Protein AF-0000000068865275 (afdb_homodimer)

pLDDT: mean 91.39, std 12.94, range [39.28, 98.88]

Sequence (194 aa):
IEERCRQLTSRAPVVLFMKGSPAAPRCGFSRKICELLTEQKAPFDILADEEVRQGLKQPTYPQLYADGKLLGGLDIVRELAEEDELLDSIPAAAKAAIEERCRQLTSRAPVVLFMKGSPAAPRCGFSRKICELLTEQKAPFDILADEEVRQGLKQPTYPQLYADGKLLGGLDIVRELAEEDELLDSIPAAAKAA

Foldseek 3Di:
DVVVVVCQCVLDPHHDDACDDCVDGDDPVRVVVSVVVVCVQVDDDLVVDVVVVVVVVDPDDDWHDDPRHTPGHDVSVVVVVVVSVVVSPPPPVVVVD/DVVVVVCQCVLDPHHDDACDDCVDGDDPVRVVVSVVVVCVQVDDDLVVDVVVVVVVVDPDDDWHDDPRHTPGHDVSVVVVVVVSVVVSPPPPVVVVD

Organism: Emiliania huxleyi (strain CCMP1516) (NCBI:txid280463)

InterPro domains:
  IPR002109 Glutaredoxin [PF00462] (14-70)
  IPR004480 Monothiol glutaredoxin-related [PTHR10293] (2-92)
  IPR033658 Glutaredoxin, PICOT-like [cd03028] (5-86)
  IPR036249 Thioredoxin-like superfamily [SSF52833] (2-91)

Secondary structure (DSSP, 8-state):
-HHHHHHHHTSSSEEEEESEETTEESSHHHHHHHHHHHHTT--EEGGG-HHHHHHHT-SSS-EEEETTEEEESHHHHHHHHHHHHHHHHS-HHHH--/-HHHHHHHHTSSSEEEEESEETTEESSHHHHHHHHHHHHTT--EEGGG-HHHHHHHT-SSS-EEEETTEEEESHHHHHHHHHHHHHHHHS-HHHH--

Structure (mmCIF, N/CA/C/O backbone):
data_AF-0000000068865275-model_v1
#
loop_
_entity.id
_entity.type
_entity.pdbx_description
1 polymer 'Glutaredoxin domain-containing protein'
#
loop_
_atom_site.group_PDB
_atom_site.id
_atom_site.type_symbol
_atom_site.label_atom_id
_atom_site.label_alt_id
_atom_site.label_comp_id
_atom_site.label_asym_id
_atom_site.label_entity_id
_atom_site.label_seq_id
_atom_site.pdbx_PDB_ins_code
_atom_site.Cartn_x
_atom_site.Cartn_y
_atom_site.Cartn_z
_atom_site.occupancy
_atom_site.B_iso_or_equiv
_atom_site.auth_seq_id
_atom_site.auth_comp_id
_atom_site.auth_asym_id
_atom_site.auth_atom_id
_atom_site.pdbx_PDB_model_num
ATOM 1 N N . ILE A 1 1 ? -4.23 -27.078 -10.805 1 83.94 1 ILE A N 1
ATOM 2 C CA . ILE A 1 1 ? -3.309 -26.047 -10.344 1 83.94 1 ILE A CA 1
ATOM 3 C C . ILE A 1 1 ? -3.521 -24.766 -11.133 1 83.94 1 ILE A C 1
ATOM 5 O O . ILE A 1 1 ? -3.521 -23.672 -10.57 1 83.94 1 ILE A O 1
ATOM 9 N N . GLU A 1 2 ? -3.891 -25.031 -12.344 1 91.06 2 GLU A N 1
ATOM 10 C CA . GLU A 1 2 ? -4.109 -23.859 -13.188 1 91.06 2 GLU A CA 1
ATOM 11 C C . GLU A 1 2 ? -5.305 -23.047 -12.695 1 91.06 2 GLU A C 1
ATOM 13 O O . GLU A 1 2 ? -5.23 -21.812 -12.617 1 91.06 2 GLU A O 1
ATOM 18 N N . GLU A 1 3 ? -6.309 -23.75 -12.344 1 93.75 3 GLU A N 1
ATOM 19 C CA . GLU A 1 3 ? -7.508 -23.062 -11.867 1 93.75 3 GLU A CA 1
ATOM 20 C C . GLU A 1 3 ? -7.242 -22.344 -10.539 1 93.75 3 GLU A C 1
ATOM 22 O O . GLU A 1 3 ? -7.719 -21.234 -10.328 1 93.75 3 GLU A O 1
ATOM 27 N N . ARG A 1 4 ? -6.559 -23 -9.672 1 94.75 4 ARG A N 1
ATOM 28 C CA . ARG A 1 4 ? -6.219 -22.406 -8.391 1 94.75 4 ARG A CA 1
ATOM 29 C C . ARG A 1 4 ? -5.371 -21.141 -8.578 1 94.75 4 ARG A C 1
ATOM 31 O O . ARG A 1 4 ? -5.621 -20.125 -7.938 1 94.75 4 ARG A O 1
ATOM 38 N N . CYS A 1 5 ? -4.395 -21.266 -9.438 1 97.19 5 CYS A N 1
ATOM 39 C CA . CYS A 1 5 ? -3.543 -20.109 -9.711 1 97.19 5 CYS A CA 1
ATOM 40 C C . CYS A 1 5 ? -4.348 -18.969 -10.328 1 97.19 5 CYS A C 1
ATOM 42 O O . CYS A 1 5 ? -4.156 -17.797 -9.969 1 97.19 5 CYS A O 1
ATOM 44 N N . ARG A 1 6 ? -5.227 -19.328 -11.203 1 95.94 6 ARG A N 1
ATOM 45 C CA . ARG A 1 6 ? -6.09 -18.328 -11.82 1 95.94 6 ARG A CA 1
ATOM 46 C C . ARG A 1 6 ? -6.953 -17.625 -10.773 1 95.94 6 ARG A C 1
ATOM 48 O O . ARG A 1 6 ? -7.09 -16.391 -10.797 1 95.94 6 ARG A O 1
ATOM 55 N N . GLN A 1 7 ? -7.492 -18.344 -9.875 1 94.81 7 GLN A N 1
ATOM 56 C CA . GLN A 1 7 ? -8.32 -17.781 -8.82 1 94.81 7 GLN A CA 1
ATOM 57 C C . GLN A 1 7 ? -7.508 -16.859 -7.91 1 94.81 7 GLN A C 1
ATOM 59 O O . GLN A 1 7 ? -7.969 -15.773 -7.543 1 94.81 7 GLN A O 1
ATOM 64 N N . LEU A 1 8 ? -6.312 -17.328 -7.629 1 95.88 8 LEU A N 1
ATOM 65 C CA . LEU A 1 8 ? -5.477 -16.547 -6.719 1 95.88 8 LEU A CA 1
ATOM 66 C C . LEU A 1 8 ? -5.031 -15.242 -7.371 1 95.88 8 LEU A C 1
ATOM 68 O O . LEU A 1 8 ? -5.074 -14.188 -6.742 1 95.88 8 LEU A O 1
ATOM 72 N N . THR A 1 9 ? -4.684 -15.281 -8.641 1 97.19 9 THR A N 1
ATOM 73 C CA . THR A 1 9 ? -4.164 -14.102 -9.312 1 97.19 9 THR A CA 1
ATOM 74 C C . THR A 1 9 ? -5.281 -13.086 -9.562 1 97.19 9 THR A C 1
ATOM 76 O O . THR A 1 9 ? -5.012 -11.914 -9.828 1 97.19 9 THR A O 1
ATOM 79 N N . SER A 1 10 ? -6.527 -13.531 -9.43 1 94.38 10 SER A N 1
ATOM 80 C CA . SER A 1 10 ? -7.66 -12.664 -9.742 1 94.38 10 SER A CA 1
ATOM 81 C C . SER A 1 10 ? -8.492 -12.375 -8.492 1 94.38 10 SER A C 1
ATOM 83 O O . SER A 1 10 ? -9.594 -11.828 -8.586 1 94.38 10 SER A O 1
ATOM 85 N N . ARG A 1 11 ? -7.969 -12.727 -7.363 1 93 11 ARG A N 1
ATOM 86 C CA . ARG A 1 11 ? -8.773 -12.617 -6.145 1 93 11 ARG A CA 1
ATOM 87 C C . ARG A 1 11 ? -8.945 -11.164 -5.727 1 93 11 ARG A C 1
ATOM 89 O O . ARG A 1 11 ? -9.789 -10.852 -4.883 1 93 11 ARG A O 1
ATOM 96 N N . ALA A 1 12 ? -8.211 -10.266 -6.266 1 92.38 12 ALA A N 1
ATOM 97 C CA . ALA A 1 12 ? -8.289 -8.82 -6.105 1 92.38 12 ALA A CA 1
ATOM 98 C C . ALA A 1 12 ? -7.766 -8.102 -7.348 1 92.38 12 ALA A C 1
ATOM 100 O O . ALA A 1 12 ? -7.121 -8.711 -8.203 1 92.38 12 ALA A O 1
ATOM 101 N N . PRO A 1 13 ? -8.125 -6.844 -7.516 1 93.5 13 PRO A N 1
ATOM 102 C CA . PRO A 1 13 ? -7.625 -6.109 -8.68 1 93.5 13 PRO A CA 1
ATOM 103 C C . PRO A 1 13 ? -6.102 -6.121 -8.773 1 93.5 13 PRO A C 1
ATOM 105 O O . PRO A 1 13 ? -5.547 -6.094 -9.875 1 93.5 13 PRO A O 1
ATOM 108 N N . VAL A 1 14 ? -5.492 -6.133 -7.629 1 95.19 14 VAL A N 1
ATOM 109 C CA . VAL A 1 14 ? -4.043 -6.258 -7.523 1 95.19 14 VAL A CA 1
ATOM 110 C C . VAL A 1 14 ? -3.691 -7.32 -6.484 1 95.19 14 VAL A C 1
ATOM 112 O O . VAL A 1 14 ? -4.262 -7.344 -5.391 1 95.19 14 VAL A O 1
ATOM 115 N N . VAL A 1 15 ? -2.799 -8.203 -6.816 1 96.88 15 VAL A N 1
ATOM 116 C CA . VAL A 1 15 ? -2.371 -9.273 -5.918 1 96.88 15 VAL A CA 1
ATOM 117 C C . VAL A 1 15 ? -0.846 -9.336 -5.883 1 96.88 15 VAL A C 1
ATOM 119 O O . VAL A 1 15 ? -0.194 -9.336 -6.93 1 96.88 15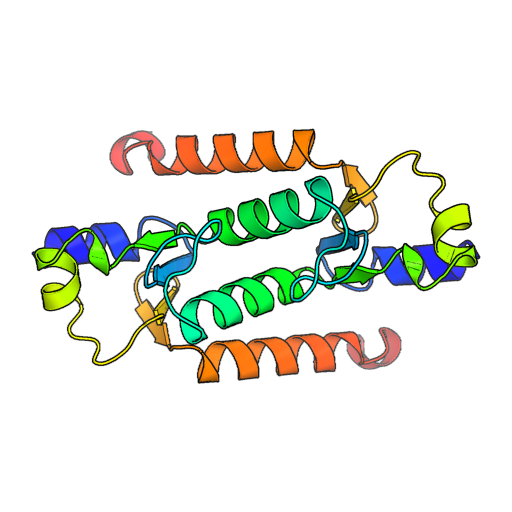 VAL A O 1
ATOM 122 N N . LEU A 1 16 ? -0.291 -9.406 -4.734 1 98.44 16 LEU A N 1
ATOM 123 C CA . LEU A 1 16 ? 1.151 -9.5 -4.535 1 98.44 16 LEU A CA 1
ATOM 124 C C . LEU A 1 16 ? 1.548 -10.898 -4.082 1 98.44 16 LEU A C 1
ATOM 126 O O . LEU A 1 16 ? 1.151 -11.344 -3.004 1 98.44 16 LEU A O 1
ATOM 130 N N . PHE A 1 17 ? 2.277 -11.641 -4.926 1 98.81 17 PHE A N 1
ATOM 131 C CA . PHE A 1 17 ? 2.916 -12.875 -4.492 1 98.81 17 PHE A CA 1
ATOM 132 C C . PHE A 1 17 ? 4.316 -12.602 -3.957 1 98.81 17 PHE A C 1
ATOM 134 O O . PHE A 1 17 ? 5.184 -12.117 -4.688 1 98.81 17 PHE A O 1
ATOM 141 N N . MET A 1 18 ? 4.602 -12.945 -2.645 1 98.75 18 MET A N 1
ATOM 142 C CA . MET A 1 18 ? 5.848 -12.531 -2.006 1 98.75 18 MET A CA 1
ATOM 143 C C . MET A 1 18 ? 6.383 -13.641 -1.1 1 98.75 18 MET A C 1
ATOM 145 O O . MET A 1 18 ? 5.707 -14.641 -0.866 1 98.75 18 MET A O 1
ATOM 149 N N . LYS A 1 19 ? 7.621 -13.5 -0.722 1 98.75 19 LYS A N 1
ATOM 150 C CA . LYS A 1 19 ? 8.18 -14.375 0.305 1 98.75 19 LYS A CA 1
ATOM 151 C C . LYS A 1 19 ? 7.941 -13.805 1.7 1 98.75 19 LYS A C 1
ATOM 153 O O . LYS A 1 19 ? 8.547 -12.805 2.082 1 98.75 19 LYS A O 1
ATOM 158 N N . GLY A 1 20 ? 6.977 -14.43 2.451 1 98.38 20 GLY A N 1
ATOM 159 C CA . GLY A 1 20 ? 6.559 -13.898 3.738 1 98.38 20 GLY A CA 1
ATOM 160 C C . GLY A 1 20 ? 5.285 -13.078 3.658 1 98.38 20 GLY A C 1
ATOM 161 O O . GLY A 1 20 ? 4.426 -13.336 2.814 1 98.38 20 GLY A O 1
ATOM 162 N N . SER A 1 21 ? 5.07 -12.148 4.625 1 98.06 21 SER A N 1
ATOM 163 C CA . SER A 1 21 ? 3.922 -11.25 4.719 1 98.06 21 SER A CA 1
ATOM 164 C C . SER A 1 21 ? 4.367 -9.797 4.887 1 98.06 21 SER A C 1
ATOM 166 O O . SER A 1 21 ? 5.539 -9.531 5.168 1 98.06 21 SER A O 1
ATOM 168 N N . PRO A 1 22 ? 3.445 -8.898 4.641 1 97.44 22 PRO A N 1
ATOM 169 C CA . PRO A 1 22 ? 3.801 -7.496 4.859 1 97.44 22 PRO A CA 1
ATOM 170 C C . PRO A 1 22 ? 4.324 -7.234 6.273 1 97.44 22 PRO A C 1
ATOM 172 O O . PRO A 1 22 ? 5.227 -6.414 6.457 1 97.44 22 PRO A O 1
ATOM 175 N N . ALA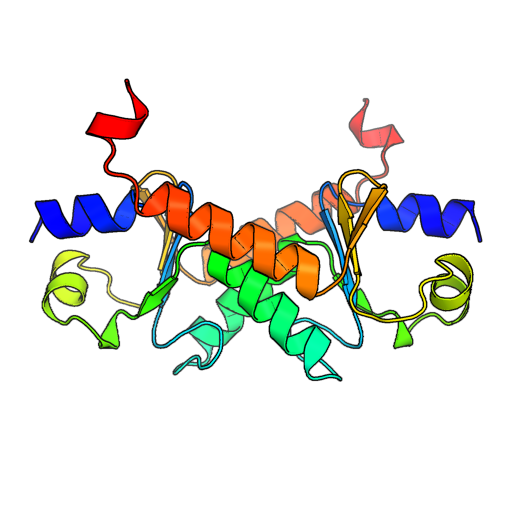 A 1 23 ? 3.865 -7.961 7.211 1 97.06 23 ALA A N 1
ATOM 176 C CA . ALA A 1 23 ? 4.266 -7.777 8.602 1 97.06 23 ALA A CA 1
ATOM 177 C C . ALA A 1 23 ? 5.59 -8.484 8.891 1 97.06 23 ALA A C 1
ATOM 179 O O . ALA A 1 23 ? 6.281 -8.148 9.859 1 97.06 23 ALA A O 1
ATOM 180 N N . ALA A 1 24 ? 5.887 -9.477 8.094 1 97.88 24 ALA A N 1
ATOM 181 C CA . ALA A 1 24 ? 7.086 -10.273 8.305 1 97.88 24 ALA A CA 1
ATOM 182 C C . ALA A 1 24 ? 7.68 -10.742 6.98 1 97.88 24 ALA A C 1
ATOM 184 O O . ALA A 1 24 ? 7.727 -11.945 6.699 1 97.88 24 ALA A O 1
ATOM 185 N N . PRO A 1 25 ? 8.219 -9.805 6.168 1 98.38 25 PRO A N 1
ATOM 186 C CA . PRO A 1 25 ? 8.859 -10.219 4.918 1 98.38 25 PRO A CA 1
ATOM 187 C C . PRO A 1 25 ? 10.094 -11.078 5.145 1 98.38 25 PRO A C 1
ATOM 189 O O . PRO A 1 25 ? 10.859 -10.844 6.086 1 98.38 25 PRO A O 1
ATOM 192 N N . ARG A 1 26 ? 10.32 -12.039 4.301 1 98.44 26 ARG A N 1
ATOM 193 C CA . ARG A 1 26 ? 11.391 -13.008 4.531 1 98.44 26 ARG A CA 1
ATOM 194 C C . ARG A 1 26 ? 12.516 -12.82 3.525 1 98.44 26 ARG A C 1
ATOM 196 O O . ARG A 1 26 ? 13.406 -13.664 3.42 1 98.44 26 ARG A O 1
ATOM 203 N N . CYS A 1 27 ? 12.539 -11.812 2.76 1 98.06 27 CYS A N 1
ATOM 204 C CA . CYS A 1 27 ? 13.578 -11.43 1.812 1 98.06 27 CYS A CA 1
ATOM 205 C C . CYS A 1 27 ? 13.578 -9.922 1.582 1 98.06 27 CYS A C 1
ATOM 207 O O . CYS A 1 27 ? 12.539 -9.273 1.685 1 98.06 27 CYS A O 1
ATOM 209 N N . GLY A 1 28 ? 14.75 -9.391 1.311 1 97.69 28 GLY A N 1
ATOM 210 C CA . GLY A 1 28 ? 14.883 -7.961 1.107 1 97.69 28 GLY A CA 1
ATOM 211 C C . GLY A 1 28 ? 14.039 -7.441 -0.042 1 97.69 28 GLY A C 1
ATOM 212 O O . GLY A 1 28 ? 13.508 -6.332 0.024 1 97.69 28 GLY A O 1
ATOM 213 N N . PHE A 1 29 ? 13.906 -8.219 -1.091 1 98.06 29 PHE A N 1
ATOM 214 C CA . PHE A 1 29 ? 13.102 -7.789 -2.229 1 98.06 29 PHE A CA 1
ATOM 215 C C . PHE A 1 29 ? 11.625 -7.695 -1.844 1 98.06 29 PHE A C 1
ATOM 217 O O . PHE A 1 29 ? 10.93 -6.77 -2.256 1 98.06 29 PHE A O 1
ATOM 224 N N . SER A 1 30 ? 11.133 -8.648 -1.079 1 98.56 30 SER A N 1
ATOM 225 C CA . SER A 1 30 ? 9.75 -8.602 -0.608 1 98.56 30 SER A CA 1
ATOM 226 C C . SER A 1 30 ? 9.523 -7.418 0.329 1 98.56 30 SER A C 1
ATOM 228 O O . SER A 1 30 ? 8.484 -6.758 0.265 1 98.56 30 SER A O 1
ATOM 230 N N . ARG A 1 31 ? 10.523 -7.188 1.156 1 98.06 31 ARG A N 1
ATOM 231 C CA . ARG A 1 31 ? 10.414 -6.016 2.021 1 98.06 31 ARG A CA 1
ATOM 232 C C . ARG A 1 31 ? 10.336 -4.734 1.202 1 98.06 31 ARG A C 1
ATOM 234 O O . ARG A 1 31 ? 9.469 -3.887 1.452 1 98.06 31 ARG A O 1
ATOM 241 N N . LYS A 1 32 ? 11.195 -4.652 0.213 1 98.06 32 LYS A N 1
ATOM 242 C CA . LYS A 1 32 ? 11.305 -3.436 -0.585 1 98.06 32 LYS A CA 1
ATOM 243 C C . LYS A 1 32 ? 10.031 -3.191 -1.391 1 98.06 32 LYS A C 1
ATOM 245 O O . LYS A 1 32 ? 9.586 -2.049 -1.533 1 98.06 32 LYS A O 1
ATOM 250 N N . ILE A 1 33 ? 9.422 -4.195 -1.925 1 98.12 33 ILE A N 1
ATOM 251 C CA . ILE A 1 33 ? 8.234 -3.984 -2.75 1 98.12 33 ILE A CA 1
ATOM 252 C C . ILE A 1 33 ? 7.074 -3.52 -1.876 1 98.12 33 ILE A C 1
ATOM 254 O O . ILE A 1 33 ? 6.246 -2.711 -2.307 1 98.12 33 ILE A O 1
ATOM 258 N N . CYS A 1 34 ? 6.977 -3.967 -0.603 1 97.62 34 CYS A N 1
ATOM 259 C CA . CYS A 1 34 ? 5.965 -3.48 0.33 1 97.62 34 CYS A CA 1
ATOM 260 C C . CYS A 1 34 ? 6.148 -1.993 0.606 1 97.62 34 CYS A C 1
ATOM 262 O O . CYS A 1 34 ? 5.176 -1.236 0.621 1 97.62 34 CYS A O 1
ATOM 264 N N . GLU A 1 35 ? 7.434 -1.61 0.835 1 97.56 35 GLU A N 1
ATOM 265 C CA . GLU A 1 35 ? 7.73 -0.197 1.046 1 97.56 35 GLU A CA 1
ATOM 266 C C . GLU A 1 35 ? 7.27 0.646 -0.14 1 97.56 35 GLU A C 1
ATOM 268 O O . GLU A 1 35 ? 6.645 1.694 0.043 1 97.56 35 GLU A O 1
ATOM 273 N N . LEU A 1 36 ? 7.543 0.143 -1.333 1 96.38 36 LEU A N 1
ATOM 274 C CA . LEU A 1 36 ? 7.211 0.882 -2.547 1 96.38 36 LEU A CA 1
ATOM 275 C C . LEU A 1 36 ? 5.703 0.996 -2.723 1 96.38 36 LEU A C 1
ATOM 277 O O . LEU A 1 36 ? 5.203 2.027 -3.176 1 96.38 36 LEU A O 1
ATOM 281 N N . LEU A 1 37 ? 4.988 -0.004 -2.436 1 95.25 37 LEU A N 1
ATOM 282 C CA . LEU A 1 37 ? 3.533 0.033 -2.541 1 95.25 37 LEU A CA 1
ATOM 283 C C . LEU A 1 37 ? 2.943 1.059 -1.577 1 95.25 37 LEU A C 1
ATOM 285 O O . LEU A 1 37 ? 1.973 1.742 -1.909 1 95.25 37 LEU A O 1
ATOM 289 N N . THR A 1 38 ? 3.564 1.183 -0.377 1 95.38 38 THR A N 1
ATOM 290 C CA . THR A 1 38 ? 3.143 2.203 0.576 1 95.38 38 THR A CA 1
ATOM 291 C C . THR A 1 38 ? 3.504 3.598 0.072 1 95.38 38 THR A C 1
ATOM 293 O O . THR A 1 38 ? 2.768 4.559 0.305 1 95.38 38 THR A O 1
ATOM 296 N N . GLU A 1 39 ? 4.605 3.699 -0.703 1 93.75 39 GLU A N 1
ATOM 297 C CA . GLU A 1 39 ? 5.039 4.977 -1.262 1 93.75 39 GLU A CA 1
ATOM 298 C C . GLU A 1 39 ? 4.004 5.535 -2.23 1 93.75 39 GLU A C 1
ATOM 300 O O . GLU A 1 39 ? 3.916 6.75 -2.422 1 93.75 39 GLU A O 1
ATOM 305 N N . GLN A 1 40 ? 3.164 4.711 -2.75 1 90.44 40 GLN A N 1
ATOM 306 C CA . GLN A 1 40 ? 2.113 5.148 -3.664 1 90.44 40 GLN A CA 1
ATOM 307 C C . GLN A 1 40 ? 1.068 5.992 -2.939 1 90.44 40 GLN A C 1
ATOM 309 O O . GLN A 1 40 ? 0.268 6.68 -3.576 1 90.44 40 GLN A O 1
ATOM 314 N N . LYS A 1 41 ? 1.109 5.938 -1.603 1 93.19 41 LYS A N 1
ATOM 315 C CA . LYS A 1 41 ? 0.201 6.754 -0.801 1 93.19 41 LYS A CA 1
ATOM 316 C C . LYS A 1 41 ? 0.856 8.07 -0.397 1 93.19 41 LYS A C 1
ATOM 318 O O . LYS A 1 41 ? 0.477 8.68 0.607 1 93.19 41 LYS A O 1
ATOM 323 N N . ALA A 1 42 ? 1.92 8.414 -1.064 1 93 42 ALA A N 1
ATOM 324 C CA . ALA A 1 42 ? 2.611 9.695 -0.913 1 93 42 ALA A CA 1
ATOM 325 C C . ALA A 1 42 ? 2.869 10.008 0.559 1 93 42 ALA A C 1
ATOM 327 O O . ALA A 1 42 ? 2.414 11.031 1.071 1 93 42 ALA A O 1
ATOM 328 N N . PRO A 1 43 ? 3.561 9.156 1.234 1 96.81 43 PRO A N 1
ATOM 329 C CA . PRO A 1 43 ? 3.816 9.359 2.662 1 96.81 43 PRO A CA 1
ATOM 330 C C . PRO A 1 43 ? 4.574 10.656 2.941 1 96.81 43 PRO A C 1
ATOM 332 O O . PRO A 1 43 ? 5.406 11.078 2.133 1 96.81 43 PRO A O 1
ATOM 335 N N . PHE A 1 44 ? 4.219 11.281 4.035 1 98 44 PHE A N 1
ATOM 336 C CA . PHE A 1 44 ? 4.871 12.469 4.562 1 98 44 PHE A CA 1
ATOM 337 C C . PHE A 1 44 ? 5.25 12.281 6.027 1 98 44 PHE A C 1
ATOM 339 O O . PHE A 1 44 ? 4.402 11.93 6.852 1 98 44 PHE A O 1
ATOM 346 N N . ASP A 1 45 ? 6.504 12.484 6.324 1 98.62 45 ASP A N 1
ATOM 347 C CA . ASP A 1 45 ? 6.977 12.359 7.699 1 98.62 45 ASP A CA 1
ATOM 348 C C . ASP A 1 45 ? 6.605 13.586 8.523 1 98.62 45 ASP A C 1
ATOM 350 O O . ASP A 1 45 ? 7.242 14.633 8.406 1 98.62 45 ASP A O 1
ATOM 354 N N . ILE A 1 46 ? 5.688 13.406 9.453 1 98.44 46 ILE A N 1
ATOM 355 C CA . ILE A 1 46 ? 5.152 14.523 10.227 1 98.44 46 ILE A CA 1
ATOM 356 C C . ILE A 1 46 ? 6.215 15.039 11.195 1 98.44 46 ILE A C 1
ATOM 358 O O . ILE A 1 46 ? 6.148 16.188 11.648 1 98.44 46 ILE A O 1
ATOM 362 N N . LEU A 1 47 ? 7.188 14.219 11.555 1 98.12 47 LEU A N 1
ATOM 363 C CA . LEU A 1 47 ? 8.25 14.609 12.484 1 98.12 47 LEU A CA 1
ATOM 364 C C . LEU A 1 47 ? 9.234 15.555 11.805 1 98.12 47 LEU A C 1
ATOM 366 O O . LEU A 1 47 ? 10 16.234 12.484 1 98.12 47 LEU A O 1
ATOM 370 N N . ALA A 1 48 ? 9.242 15.617 10.5 1 97.44 48 ALA A N 1
ATOM 371 C CA . ALA A 1 48 ? 10.242 16.375 9.75 1 97.44 48 ALA A CA 1
ATOM 372 C C . ALA A 1 48 ? 9.82 17.828 9.578 1 97.44 48 ALA A C 1
ATOM 374 O O . ALA A 1 48 ? 10.617 18.656 9.141 1 97.44 48 ALA A O 1
ATOM 375 N N . ASP A 1 49 ? 8.547 18.172 9.8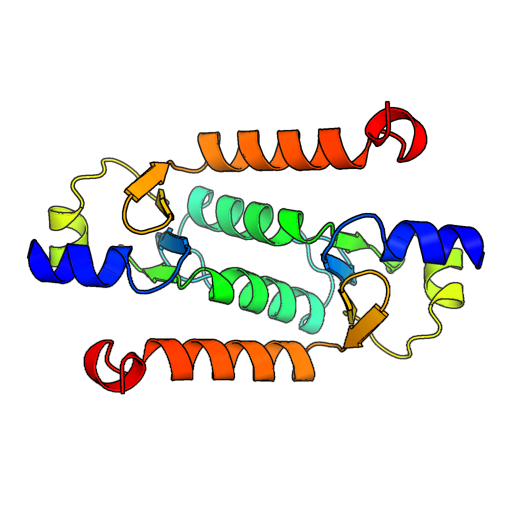67 1 97.5 49 ASP A N 1
ATOM 376 C CA . ASP A 1 49 ? 8.023 19.516 9.609 1 97.5 49 ASP A CA 1
ATOM 377 C C . ASP A 1 49 ? 7.039 19.938 10.695 1 97.5 49 ASP A C 1
ATOM 379 O O . ASP A 1 49 ? 5.836 19.703 10.57 1 97.5 49 ASP A O 1
ATOM 383 N N . GLU A 1 50 ? 7.562 20.625 11.695 1 96.94 50 GLU A N 1
ATOM 384 C CA . GLU A 1 50 ? 6.766 21.031 12.844 1 96.94 50 GLU A CA 1
ATOM 385 C C . GLU A 1 50 ? 5.617 21.953 12.43 1 96.94 50 GLU A C 1
ATOM 387 O O . GLU A 1 50 ? 4.539 21.906 13.023 1 96.94 50 GLU A O 1
ATOM 392 N N . GLU A 1 51 ? 5.801 22.734 11.477 1 97.25 51 GLU A N 1
ATOM 393 C CA . GLU A 1 51 ? 4.762 23.641 11 1 97.25 51 G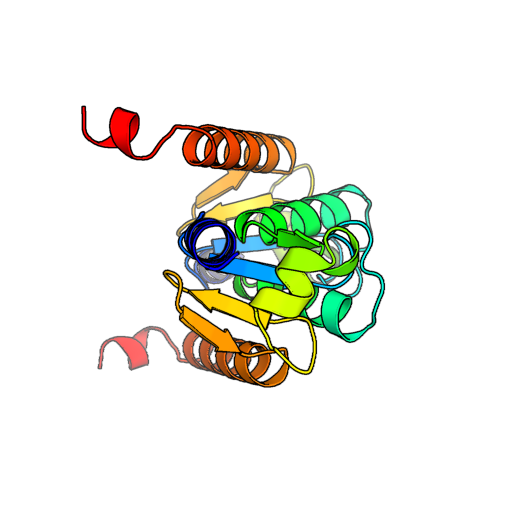LU A CA 1
ATOM 394 C C . GLU A 1 51 ? 3.578 22.859 10.43 1 97.25 51 GLU A C 1
ATOM 396 O O . GLU A 1 51 ? 2.424 23.172 10.727 1 97.25 51 GLU A O 1
ATOM 401 N N . VAL A 1 52 ? 3.891 21.891 9.625 1 97.56 52 VAL A N 1
ATOM 402 C CA . VAL A 1 52 ? 2.842 21.062 9.047 1 97.56 52 VAL A CA 1
ATOM 403 C C . VAL A 1 52 ? 2.127 20.281 10.148 1 97.56 52 VAL A C 1
ATOM 405 O O . VAL A 1 52 ? 0.898 20.172 10.141 1 97.56 52 VAL A O 1
ATOM 408 N N . ARG A 1 53 ? 2.914 19.719 11.125 1 97.69 53 ARG A N 1
ATOM 409 C CA . ARG A 1 53 ? 2.336 18.969 12.234 1 97.69 53 ARG A CA 1
ATOM 410 C C . ARG A 1 53 ? 1.335 19.828 13.008 1 97.69 53 ARG A C 1
ATOM 412 O O . ARG A 1 53 ? 0.225 19.375 13.305 1 97.69 53 ARG A O 1
ATOM 419 N N . GLN A 1 54 ? 1.638 21.078 13.234 1 96.94 54 GLN A N 1
ATOM 420 C CA . GLN A 1 54 ? 0.758 21.984 13.953 1 96.94 54 GLN A CA 1
ATOM 421 C C . GLN A 1 54 ? -0.429 22.406 13.094 1 96.94 54 GLN A C 1
ATOM 423 O O . GLN A 1 54 ? -1.543 22.578 13.594 1 96.94 54 GLN A O 1
ATOM 428 N N . GLY A 1 55 ? -0.221 22.469 11.844 1 97.56 55 GLY A N 1
ATOM 429 C CA . GLY A 1 55 ? -1.239 22.938 10.914 1 97.56 55 GLY A CA 1
ATOM 430 C C . GLY A 1 55 ? -2.342 21.922 10.68 1 97.56 55 GLY A C 1
ATOM 431 O O . GLY A 1 55 ? -3.486 22.281 10.414 1 97.56 55 GLY A O 1
ATOM 432 N N . LEU A 1 56 ? -2.002 20.656 10.812 1 97.31 56 LEU A N 1
ATOM 433 C CA . LEU A 1 56 ? -2.986 19.609 10.547 1 97.31 56 LEU A CA 1
ATOM 434 C C . LEU A 1 56 ? -3.834 19.328 11.781 1 97.31 56 LEU A C 1
ATOM 436 O O . LEU A 1 56 ? -4.898 18.719 11.688 1 97.31 56 LEU A O 1
ATOM 440 N N . LYS A 1 57 ? -3.412 19.75 12.969 1 95.69 57 LYS A N 1
ATOM 441 C CA . LYS A 1 57 ? -4.168 19.781 14.219 1 95.69 57 LYS A CA 1
ATOM 442 C C . LYS A 1 57 ? -4.75 18.406 14.547 1 95.69 57 LYS A C 1
ATOM 444 O O . LYS A 1 57 ? -5.902 18.297 14.969 1 95.69 57 LYS A O 1
ATOM 449 N N . GLN A 1 58 ? -4.027 17.359 14.156 1 97.31 58 GLN A N 1
ATOM 450 C CA . GLN A 1 58 ? -4.426 16.016 14.547 1 97.31 58 GLN A CA 1
ATOM 451 C C . GLN A 1 58 ? -3.746 15.594 15.844 1 97.31 58 GLN A C 1
ATOM 453 O O . GLN A 1 58 ? -2.576 15.906 16.062 1 97.31 58 GLN A O 1
ATOM 458 N N . PRO A 1 59 ? -4.453 14.984 16.672 1 96.62 59 PRO A N 1
ATOM 459 C CA . PRO A 1 59 ? -3.887 14.625 17.984 1 96.62 59 PRO A CA 1
ATOM 460 C C . PRO A 1 59 ? -2.904 13.461 17.891 1 96.62 59 PRO A C 1
ATOM 462 O O . PRO A 1 59 ? -2.037 13.312 18.75 1 96.62 59 PRO A O 1
ATOM 465 N N . THR A 1 60 ? -3.096 12.562 16.953 1 97.81 60 THR A N 1
ATOM 466 C CA . THR A 1 60 ? -2.256 11.375 16.828 1 97.81 60 THR A CA 1
ATOM 467 C C . THR A 1 60 ? -1.94 11.094 15.367 1 97.81 60 THR A C 1
ATOM 469 O O . THR A 1 60 ? -2.615 11.609 14.469 1 97.81 60 THR A O 1
ATOM 472 N N . TYR A 1 61 ? -0.882 10.414 15.25 1 98.5 61 TYR A N 1
ATOM 473 C CA . TYR A 1 61 ? -0.44 9.914 13.953 1 98.5 61 TYR A CA 1
ATOM 474 C C . TYR A 1 61 ? -0.126 8.422 14.023 1 98.5 61 TYR A C 1
ATOM 476 O O . TYR A 1 61 ? 0.208 7.906 15.094 1 98.5 61 TYR A O 1
ATOM 484 N N . PRO A 1 62 ? -0.282 7.855 12.898 1 98.69 62 PRO A N 1
ATOM 485 C CA . PRO A 1 62 ? -0.48 8.297 11.516 1 98.69 62 PRO A CA 1
ATOM 486 C C . PRO A 1 62 ? -1.935 8.648 11.211 1 98.69 62 PRO A C 1
ATOM 488 O O . PRO A 1 62 ? -2.838 8.25 11.953 1 98.69 62 PRO A O 1
ATOM 491 N N . GLN A 1 63 ? -2.158 9.445 10.133 1 98.81 63 GLN A N 1
ATOM 492 C CA . GLN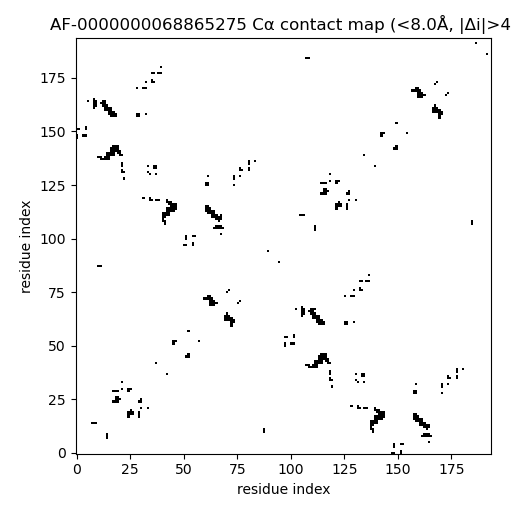 A 1 63 ? -3.475 9.781 9.602 1 98.81 63 GLN A CA 1
ATOM 493 C C . GLN A 1 63 ? -3.492 9.688 8.078 1 98.81 63 GLN A C 1
ATOM 495 O O . GLN A 1 63 ? -2.549 10.125 7.414 1 98.81 63 GLN A O 1
ATOM 500 N N . LEU A 1 64 ? -4.547 9.172 7.555 1 98.38 64 LEU A N 1
ATOM 501 C CA . LEU A 1 64 ? -4.742 9.055 6.113 1 98.38 64 LEU A CA 1
ATOM 502 C C . LEU A 1 64 ? -5.695 10.125 5.605 1 98.38 64 LEU A C 1
ATOM 504 O O . LEU A 1 64 ? -6.715 10.414 6.238 1 98.38 64 LEU A O 1
ATOM 508 N N . TYR A 1 65 ? -5.367 10.695 4.512 1 98 65 TYR A N 1
ATOM 509 C CA . TYR A 1 65 ? -6.203 11.641 3.783 1 98 65 TYR A CA 1
ATOM 510 C C . TYR A 1 65 ? -6.57 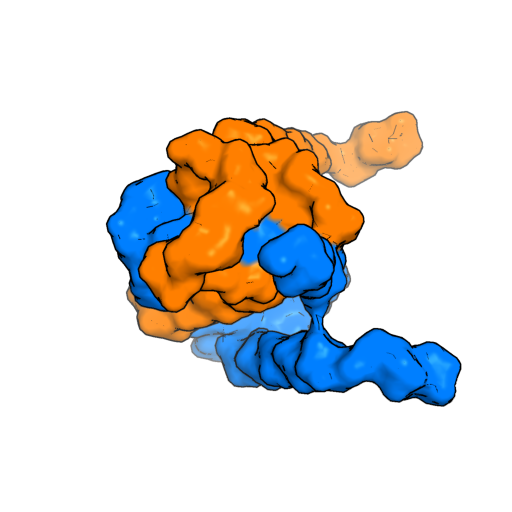11.102 2.406 1 98 65 TYR A C 1
ATOM 512 O O . TYR A 1 65 ? -5.734 10.492 1.729 1 98 65 TYR A O 1
ATOM 520 N N . ALA A 1 66 ? -7.793 11.289 1.973 1 97.19 66 ALA A N 1
ATOM 521 C CA . ALA A 1 66 ? -8.273 10.992 0.625 1 97.19 66 ALA A CA 1
ATOM 522 C C . ALA A 1 66 ? -8.875 12.227 -0.031 1 97.19 66 ALA A C 1
ATOM 524 O O . ALA A 1 66 ? -9.781 12.859 0.525 1 97.19 66 ALA A O 1
ATOM 525 N N . ASP A 1 67 ? -8.297 12.586 -1.142 1 96.12 67 ASP A N 1
ATOM 526 C CA . ASP A 1 67 ? -8.742 13.758 -1.887 1 96.12 67 ASP A CA 1
ATOM 527 C C . ASP A 1 67 ? -8.766 15 -0.997 1 96.12 67 ASP A C 1
ATOM 529 O O . ASP A 1 67 ? -9.758 15.727 -0.961 1 96.12 67 ASP A O 1
ATOM 533 N N . GLY A 1 68 ? -7.809 15.016 -0.142 1 97 68 GLY A N 1
ATOM 534 C CA . GLY A 1 68 ? -7.582 16.203 0.667 1 97 68 GLY A CA 1
ATOM 535 C C . GLY A 1 68 ? -8.398 16.219 1.947 1 97 68 GLY A C 1
ATOM 536 O O . GLY A 1 68 ? -8.359 17.188 2.705 1 97 68 GLY A O 1
ATOM 537 N N . LYS A 1 69 ? -9.117 15.156 2.164 1 97.81 69 LYS A N 1
ATOM 538 C CA . LYS A 1 69 ? -9.969 15.078 3.348 1 97.81 69 LYS A CA 1
ATOM 539 C C . LYS A 1 69 ? -9.477 14 4.312 1 97.81 69 LYS A C 1
ATOM 541 O O . LYS A 1 69 ? -9.055 12.922 3.885 1 97.81 69 LYS A O 1
ATOM 546 N N . LEU A 1 70 ? -9.586 14.266 5.562 1 98.19 70 LEU A N 1
ATOM 547 C CA . LEU A 1 70 ? -9.164 13.32 6.59 1 98.19 70 LEU A CA 1
ATOM 548 C C . LEU A 1 70 ? -10.031 12.062 6.562 1 98.19 70 LEU A C 1
ATOM 550 O O . LEU A 1 70 ? -11.258 12.156 6.676 1 98.19 70 LEU A O 1
ATOM 554 N N . LEU A 1 71 ? -9.391 11 6.344 1 97.44 71 LEU A N 1
ATOM 555 C CA . LEU A 1 71 ? -10.078 9.719 6.445 1 97.44 71 LEU A CA 1
ATOM 556 C C . LEU A 1 71 ? -9.992 9.164 7.863 1 97.44 71 LEU A C 1
ATOM 558 O O . LEU A 1 71 ? -11.008 8.758 8.438 1 97.44 71 LEU A O 1
ATOM 562 N N . GLY A 1 72 ? -8.711 9.203 8.438 1 97.69 72 GLY A N 1
ATOM 563 C CA . GLY A 1 72 ? -8.539 8.742 9.805 1 97.69 72 GLY A CA 1
ATOM 564 C C . GLY A 1 72 ? -7.246 7.969 10.008 1 97.69 72 GLY A C 1
ATOM 565 O O . GLY A 1 72 ? -6.41 7.895 9.109 1 97.69 72 GLY A O 1
ATOM 566 N N . GLY A 1 73 ? -7.109 7.449 11.234 1 97.44 73 GLY A N 1
ATOM 567 C CA . GLY A 1 73 ? -5.895 6.758 11.633 1 97.44 73 GLY A CA 1
ATOM 568 C C . GLY A 1 73 ? -5.973 5.254 11.438 1 97.44 73 GLY A C 1
ATOM 569 O O . GLY A 1 73 ? -6.684 4.773 10.555 1 97.44 73 GLY A O 1
ATOM 570 N N . LEU A 1 74 ? -5.23 4.605 12.25 1 97.56 74 LEU A N 1
ATOM 571 C CA . LEU A 1 74 ? -5.051 3.16 12.148 1 97.56 74 LEU A CA 1
ATOM 572 C C . LEU A 1 74 ? -6.391 2.438 12.234 1 97.56 74 LEU A C 1
ATOM 574 O O . LEU A 1 74 ? -6.645 1.496 11.484 1 97.56 74 LEU A O 1
ATOM 578 N N . ASP A 1 75 ? -7.285 2.85 13.148 1 96.25 75 ASP A N 1
ATOM 579 C CA . ASP A 1 75 ? -8.547 2.152 13.391 1 96.25 75 ASP A CA 1
ATOM 580 C C . ASP A 1 75 ? -9.422 2.152 12.133 1 96.25 75 ASP A C 1
ATOM 582 O O . ASP A 1 75 ? -10.047 1.143 11.812 1 96.25 75 ASP A O 1
ATOM 586 N N . ILE A 1 76 ? -9.484 3.215 11.414 1 95.44 76 ILE A N 1
ATOM 587 C CA . ILE A 1 76 ? -10.32 3.307 10.219 1 95.44 76 ILE A CA 1
ATOM 588 C C . ILE A 1 76 ? -9.719 2.455 9.102 1 95.44 76 ILE A C 1
ATOM 590 O O . ILE A 1 76 ? -10.438 1.767 8.383 1 95.44 76 ILE A O 1
ATOM 594 N N . VAL A 1 77 ? -8.438 2.504 8.938 1 95.19 77 VAL A N 1
ATOM 595 C CA . VAL A 1 77 ? -7.758 1.733 7.902 1 95.19 77 VAL A CA 1
ATOM 596 C C . VAL A 1 77 ? -7.957 0.241 8.156 1 95.19 77 VAL A C 1
ATOM 598 O O . VAL A 1 77 ? -8.172 -0.532 7.219 1 95.19 77 VAL A O 1
ATOM 601 N N . ARG A 1 78 ? -7.918 -0.137 9.391 1 95.56 78 ARG A N 1
ATOM 602 C CA . ARG A 1 78 ? -8.172 -1.524 9.758 1 95.56 78 ARG A CA 1
ATOM 603 C C . ARG A 1 78 ? -9.578 -1.953 9.352 1 95.56 78 ARG A C 1
ATOM 605 O O . ARG A 1 78 ? -9.773 -3.055 8.836 1 95.56 78 ARG A O 1
ATOM 612 N N . GLU A 1 79 ? -10.539 -1.118 9.617 1 94.62 79 GLU A N 1
ATOM 613 C CA . GLU A 1 79 ? -11.922 -1.412 9.258 1 94.62 79 GLU A CA 1
ATOM 614 C C . GLU A 1 79 ? -12.07 -1.572 7.746 1 94.62 79 GLU A C 1
ATOM 616 O O . GLU A 1 79 ? -12.734 -2.498 7.281 1 94.62 79 GLU A O 1
ATOM 621 N N . LEU A 1 80 ? -11.438 -0.75 6.988 1 88.56 80 LEU A N 1
ATOM 622 C CA . LEU A 1 80 ? -11.477 -0.82 5.531 1 88.56 80 LEU A CA 1
ATOM 623 C C . LEU A 1 80 ? -10.828 -2.104 5.027 1 88.56 80 LEU A C 1
ATOM 625 O O . LEU A 1 80 ? -11.336 -2.736 4.098 1 88.56 80 LEU A O 1
ATOM 629 N N . ALA A 1 81 ? -9.742 -2.459 5.656 1 88.75 81 ALA A N 1
ATOM 630 C CA . ALA A 1 81 ? -9.047 -3.689 5.285 1 88.75 81 ALA A CA 1
ATOM 631 C C . ALA A 1 81 ? -9.914 -4.914 5.547 1 88.75 81 ALA A C 1
ATOM 633 O O . ALA A 1 81 ? -9.953 -5.844 4.738 1 88.75 81 ALA A O 1
ATOM 634 N N . GLU A 1 82 ? -10.539 -4.895 6.645 1 89.88 82 GLU A N 1
ATOM 635 C CA . GLU A 1 82 ? -11.43 -5.992 7.004 1 89.88 82 GLU A CA 1
ATOM 636 C C . GLU A 1 82 ? -12.602 -6.09 6.031 1 89.88 82 GLU A C 1
ATOM 638 O O . GLU A 1 82 ? -13.023 -7.188 5.672 1 89.88 82 GLU A O 1
ATOM 643 N N . GLU A 1 83 ? -13.102 -4.961 5.648 1 86.19 83 GLU A N 1
ATOM 644 C CA . GLU A 1 83 ? -14.195 -4.934 4.676 1 86.19 83 GLU A CA 1
ATOM 645 C C . GLU A 1 83 ? -13.75 -5.504 3.332 1 86.19 83 GLU A C 1
ATOM 647 O O . GLU A 1 83 ? -14.477 -6.281 2.713 1 86.19 83 GLU A O 1
ATOM 652 N N . ASP A 1 84 ? -12.562 -5.117 2.889 1 82.12 84 ASP A N 1
ATOM 653 C CA . ASP A 1 84 ? -12.016 -5.617 1.63 1 82.12 84 ASP A CA 1
ATOM 654 C C . ASP A 1 84 ? -11.844 -7.133 1.668 1 82.12 84 ASP A C 1
ATOM 656 O O . ASP A 1 84 ? -12.141 -7.82 0.688 1 82.12 84 ASP A O 1
ATOM 660 N N . GLU A 1 85 ? -11.391 -7.645 2.789 1 79.94 85 GLU A N 1
ATOM 661 C CA . GLU A 1 85 ? -11.203 -9.086 2.963 1 79.94 85 GLU A CA 1
ATOM 662 C C . GLU A 1 85 ? -12.539 -9.82 2.92 1 79.94 85 GLU A C 1
ATOM 664 O O . GLU A 1 85 ? -12.641 -10.914 2.357 1 79.94 85 GLU A O 1
ATOM 669 N N . LEU A 1 86 ? -13.492 -9.219 3.516 1 74.25 86 LEU A N 1
ATOM 670 C CA . LEU A 1 86 ? -14.836 -9.789 3.529 1 74.25 86 LEU A CA 1
ATOM 671 C C . LEU A 1 86 ? -15.422 -9.828 2.123 1 74.25 86 LEU A C 1
ATOM 673 O O . LEU A 1 86 ? -16.047 -10.82 1.733 1 74.25 86 LEU A O 1
ATOM 677 N N . LEU A 1 87 ? -15.141 -8.797 1.387 1 72.31 87 LEU A N 1
ATOM 678 C CA . LEU A 1 87 ? -15.641 -8.727 0.02 1 72.31 87 LEU A CA 1
ATOM 679 C C . LEU A 1 87 ? -14.945 -9.75 -0.872 1 72.31 87 LEU A C 1
ATOM 681 O O . LEU A 1 87 ? -15.578 -10.352 -1.743 1 72.31 87 LEU A O 1
ATOM 685 N N . ASP A 1 88 ? -13.711 -9.938 -0.59 1 72.56 88 ASP A N 1
ATOM 686 C CA . ASP A 1 88 ? -12.938 -10.898 -1.363 1 72.56 88 ASP A CA 1
ATOM 687 C C . ASP A 1 88 ? -13.359 -12.328 -1.042 1 72.56 88 ASP A C 1
ATOM 689 O O . ASP A 1 88 ? -13.156 -13.242 -1.85 1 72.56 88 ASP A O 1
ATOM 693 N N . SER A 1 89 ? -13.82 -12.477 0.132 1 71.88 89 SER A N 1
ATOM 694 C CA . SER A 1 89 ? -14.227 -13.812 0.571 1 71.88 89 SER A CA 1
ATOM 695 C C . SER A 1 89 ? -15.586 -14.195 -0.002 1 71.88 89 SER A C 1
ATOM 697 O O . SER A 1 89 ? -15.961 -15.375 0.019 1 71.88 89 SER A O 1
ATOM 699 N N . ILE A 1 90 ? -16.297 -13.156 -0.42 1 67.44 90 ILE A N 1
ATOM 700 C CA . ILE A 1 90 ? -17.609 -13.453 -0.981 1 67.44 90 ILE A CA 1
ATOM 701 C C . ILE A 1 90 ? -17.453 -14.102 -2.357 1 67.44 90 ILE A C 1
ATOM 703 O O . ILE A 1 90 ? -16.828 -13.523 -3.246 1 67.44 90 ILE A O 1
ATOM 707 N N . PRO A 1 91 ? -17.859 -15.344 -2.49 1 60.56 91 PRO A N 1
ATOM 708 C CA . PRO A 1 91 ? -17.781 -16.047 -3.775 1 60.56 91 PRO A CA 1
ATOM 709 C C . PRO A 1 91 ? -18.344 -15.227 -4.93 1 60.56 91 PRO A C 1
ATOM 711 O O . PRO A 1 91 ? -19.312 -14.477 -4.738 1 60.56 91 PRO A O 1
ATOM 714 N N . ALA A 1 92 ? -17.531 -15.07 -6.141 1 56.66 92 ALA A N 1
ATOM 715 C CA . ALA A 1 92 ? -17.922 -14.352 -7.348 1 56.66 92 ALA A CA 1
ATOM 716 C C . ALA A 1 92 ? -19.391 -14.578 -7.672 1 56.66 92 ALA A C 1
ATOM 718 O O . ALA A 1 92 ? -20.078 -13.664 -8.125 1 56.66 92 ALA A O 1
ATOM 719 N N . ALA A 1 93 ? -19.969 -15.758 -7.613 1 55.62 93 ALA A N 1
ATOM 720 C CA . ALA A 1 93 ? -21.359 -16.078 -7.895 1 55.62 93 ALA A CA 1
ATOM 721 C C . ALA A 1 93 ? -22.312 -15.242 -7.039 1 55.62 93 ALA A C 1
ATOM 723 O O . ALA A 1 93 ? -23.406 -14.914 -7.469 1 55.62 93 ALA A O 1
ATOM 724 N N . ALA A 1 94 ? -22.078 -15 -5.848 1 56.38 94 ALA A N 1
ATOM 725 C CA . ALA A 1 94 ? -22.906 -14.234 -4.926 1 56.38 94 ALA A CA 1
ATOM 726 C C . ALA A 1 94 ? -22.719 -12.734 -5.145 1 56.38 94 ALA A C 1
ATOM 728 O O . ALA A 1 94 ? -23.531 -11.922 -4.664 1 56.38 94 ALA A O 1
ATOM 729 N N . LYS A 1 95 ? -21.656 -12.305 -5.707 1 47.5 95 LYS A N 1
ATOM 730 C CA . LYS A 1 95 ? -21.406 -10.898 -6.008 1 47.5 95 LYS A CA 1
ATOM 731 C C . LYS A 1 95 ? -22.297 -10.414 -7.148 1 47.5 95 LYS A C 1
ATOM 733 O O . LYS A 1 95 ? -22.672 -9.242 -7.203 1 47.5 95 LYS A O 1
ATOM 738 N N . ALA A 1 96 ? -22.641 -11.289 -8.266 1 45 96 ALA A N 1
ATOM 739 C CA . ALA A 1 96 ? -23.531 -11.023 -9.406 1 45 96 ALA A CA 1
ATOM 740 C C . ALA A 1 96 ? -24.984 -11 -8.961 1 45 96 ALA A C 1
ATOM 742 O O . ALA A 1 96 ? -25.859 -10.57 -9.727 1 45 96 ALA A O 1
ATOM 743 N N . ALA A 1 97 ? -25.375 -11.562 -7.812 1 40.16 97 ALA A N 1
ATOM 744 C CA . ALA A 1 97 ? -26.797 -11.547 -7.496 1 40.16 97 ALA A CA 1
ATOM 745 C C . ALA A 1 97 ? -27.203 -10.25 -6.805 1 40.16 97 ALA A C 1
ATOM 747 O O . ALA A 1 97 ? -26.469 -9.758 -5.934 1 40.16 97 ALA A O 1
ATOM 748 N N . ILE B 1 1 ? 0.252 28.531 6.285 1 83.81 1 ILE B N 1
ATOM 749 C CA . ILE B 1 1 ? 0.312 27.141 6.73 1 83.81 1 ILE B CA 1
ATOM 750 C C . ILE B 1 1 ? -0.902 26.375 6.207 1 83.81 1 ILE B C 1
ATOM 752 O O . ILE B 1 1 ? -0.777 25.234 5.754 1 83.81 1 ILE B O 1
ATOM 756 N N . GLU B 1 2 ? -1.928 27.172 6.102 1 90.94 2 GLU B N 1
ATOM 757 C CA . GLU B 1 2 ? -3.143 26.516 5.613 1 90.94 2 GLU B CA 1
ATOM 758 C C . GLU B 1 2 ? -2.99 26.094 4.16 1 90.94 2 GLU B C 1
ATOM 760 O O . GLU B 1 2 ? -3.365 24.969 3.797 1 90.94 2 GLU B O 1
ATOM 765 N N . GLU B 1 3 ? -2.389 26.953 3.418 1 93.75 3 GLU B N 1
ATOM 766 C CA . GLU B 1 3 ? -2.199 26.641 2.004 1 93.75 3 GLU B CA 1
ATOM 767 C C . GLU B 1 3 ? -1.233 25.469 1.825 1 93.75 3 GLU B C 1
ATOM 769 O O . GLU B 1 3 ? -1.449 24.609 0.974 1 93.75 3 GLU B O 1
ATOM 774 N N . ARG B 1 4 ? -0.188 25.484 2.572 1 94.69 4 ARG B N 1
ATOM 775 C CA . ARG B 1 4 ? 0.787 24.391 2.508 1 94.69 4 ARG B CA 1
ATOM 776 C C . ARG B 1 4 ? 0.153 23.062 2.896 1 94.69 4 ARG B C 1
ATOM 778 O O . ARG B 1 4 ? 0.366 22.047 2.229 1 94.69 4 ARG B O 1
ATOM 785 N N . CYS B 1 5 ? -0.605 23.094 3.955 1 97.19 5 CYS B N 1
ATOM 786 C CA . CYS B 1 5 ? -1.283 21.875 4.395 1 97.19 5 CYS B CA 1
ATOM 787 C C . CYS B 1 5 ? -2.277 21.406 3.344 1 97.19 5 CYS B C 1
ATOM 789 O O . CYS B 1 5 ? -2.367 20.203 3.072 1 97.19 5 CYS B O 1
ATOM 791 N N . ARG B 1 6 ? -2.955 22.328 2.775 1 95.88 6 ARG B N 1
ATOM 792 C CA . ARG B 1 6 ? -3.9 22 1.718 1 95.88 6 ARG B CA 1
ATOM 793 C C . ARG B 1 6 ? -3.188 21.344 0.535 1 95.88 6 ARG B C 1
ATOM 795 O O . ARG B 1 6 ? -3.658 20.344 -0.009 1 95.88 6 ARG B O 1
ATOM 802 N N . GLN B 1 7 ? -2.098 21.859 0.154 1 94.88 7 GLN B N 1
ATOM 803 C CA . GLN B 1 7 ? -1.318 21.312 -0.954 1 94.88 7 GLN B CA 1
ATOM 804 C C . GLN B 1 7 ? -0.812 19.906 -0.636 1 94.88 7 GLN B C 1
ATOM 806 O O . GLN B 1 7 ? -0.872 19.016 -1.482 1 94.88 7 GLN B O 1
ATOM 811 N N . LEU B 1 8 ? -0.378 19.781 0.587 1 95.81 8 LEU B N 1
ATOM 812 C CA . LEU B 1 8 ? 0.186 18.484 0.978 1 95.81 8 LEU B CA 1
ATOM 813 C C . LEU B 1 8 ? -0.898 17.422 1.041 1 95.81 8 LEU B C 1
ATOM 815 O O . LEU B 1 8 ? -0.704 16.297 0.554 1 95.81 8 LEU B O 1
ATOM 819 N N . THR B 1 9 ? -2.057 17.766 1.556 1 97.19 9 THR B N 1
ATOM 820 C CA . THR B 1 9 ? -3.117 16.781 1.728 1 97.19 9 THR B CA 1
ATOM 821 C C . THR B 1 9 ? -3.723 16.391 0.38 1 97.19 9 THR B C 1
ATOM 823 O O . THR B 1 9 ? -4.395 15.367 0.266 1 97.19 9 THR B O 1
ATOM 826 N N . SER B 1 10 ? -3.445 17.188 -0.643 1 94.38 10 SER B N 1
ATOM 827 C CA . SER B 1 10 ? -4.055 16.969 -1.949 1 94.38 10 SER B CA 1
ATOM 828 C C . SER B 1 10 ? -3.008 16.594 -2.992 1 94.38 10 SER B C 1
ATOM 830 O O . SER B 1 10 ? -3.303 16.562 -4.188 1 94.38 10 SER B O 1
ATOM 832 N N . ARG B 1 11 ? -1.824 16.312 -2.555 1 93.06 11 ARG B N 1
ATOM 833 C CA . ARG B 1 11 ? -0.734 16.109 -3.502 1 93.06 11 ARG B CA 1
ATOM 834 C C . ARG B 1 11 ? -0.879 14.766 -4.215 1 93.06 11 ARG B C 1
ATOM 836 O O . ARG B 1 11 ? -0.204 14.516 -5.215 1 93.06 11 ARG B O 1
ATOM 843 N N . ALA B 1 12 ? -1.706 13.906 -3.762 1 92.31 12 ALA B N 1
ATOM 844 C CA . ALA B 1 12 ? -2.09 12.617 -4.344 1 92.31 12 ALA B CA 1
ATOM 845 C C . ALA B 1 12 ? -3.506 12.234 -3.932 1 92.31 12 ALA B C 1
ATOM 847 O O . ALA B 1 12 ? -4.074 12.82 -3.008 1 92.31 12 ALA B O 1
ATOM 848 N N . PRO B 1 13 ? -4.133 11.328 -4.676 1 93.44 13 PRO B N 1
ATOM 849 C CA . PRO B 1 13 ? -5.484 10.906 -4.297 1 93.44 13 PRO B CA 1
ATOM 850 C C . PRO B 1 13 ? -5.562 10.391 -2.859 1 93.44 13 PRO B C 1
ATOM 852 O O . PRO B 1 13 ? -6.594 10.547 -2.201 1 93.44 13 PRO B O 1
ATOM 855 N N . VAL B 1 14 ? -4.488 9.789 -2.441 1 95.12 14 VAL B N 1
ATOM 856 C CA . VAL B 1 14 ? -4.34 9.328 -1.064 1 95.12 14 VAL B CA 1
ATOM 857 C C . VAL B 1 14 ? -2.982 9.758 -0.52 1 95.12 14 VAL B C 1
ATOM 859 O O . VAL B 1 14 ? -1.96 9.609 -1.193 1 95.12 14 VAL B O 1
ATOM 862 N N . VAL B 1 15 ? -2.971 10.32 0.664 1 96.94 15 VAL B N 1
ATOM 863 C CA . VAL B 1 15 ? -1.738 10.781 1.298 1 96.94 15 VAL B CA 1
ATOM 864 C C . VAL B 1 15 ? -1.677 10.266 2.736 1 96.94 15 VAL B C 1
ATOM 866 O O . VAL B 1 15 ? -2.65 10.383 3.484 1 96.94 15 VAL B O 1
ATOM 869 N N . LEU B 1 16 ? -0.572 9.734 3.121 1 98.44 16 LEU B N 1
ATOM 870 C CA . LEU B 1 16 ? -0.349 9.219 4.469 1 98.44 16 LEU B CA 1
ATOM 871 C C . LEU B 1 16 ? 0.588 10.133 5.25 1 98.44 16 LEU B C 1
ATOM 873 O O . LEU B 1 16 ? 1.756 10.289 4.887 1 98.44 16 LEU B O 1
ATOM 877 N N . PHE B 1 17 ? 0.069 10.789 6.289 1 98.81 17 PHE B N 1
ATOM 878 C CA . PHE B 1 17 ? 0.925 11.484 7.246 1 98.81 17 PHE B CA 1
ATOM 879 C C . PHE B 1 17 ? 1.332 10.555 8.383 1 98.81 17 PHE B C 1
ATOM 881 O O . PHE B 1 17 ? 0.479 10.07 9.125 1 98.81 17 PHE B O 1
ATOM 888 N N . MET B 1 18 ? 2.682 10.289 8.578 1 98.75 18 MET B N 1
ATOM 889 C CA . MET B 1 18 ? 3.131 9.258 9.508 1 98.75 18 MET B CA 1
ATOM 890 C C . MET B 1 18 ? 4.383 9.711 10.258 1 98.75 18 MET B C 1
ATOM 892 O O . MET B 1 18 ? 4.973 10.742 9.922 1 98.75 18 MET B O 1
ATOM 896 N N . LYS B 1 19 ? 4.684 9.023 11.312 1 98.75 19 LYS B N 1
ATOM 897 C CA . LYS B 1 19 ? 5.965 9.219 11.984 1 98.75 19 LYS B CA 1
ATOM 898 C C . LYS B 1 19 ? 7.051 8.336 11.375 1 98.75 19 LYS B C 1
ATOM 900 O O . LYS B 1 19 ? 7.039 7.117 11.562 1 98.75 19 LYS B O 1
ATOM 905 N N . GLY B 1 20 ? 7.977 8.984 10.586 1 98.38 20 GLY B N 1
ATOM 906 C CA . GLY B 1 20 ? 8.977 8.242 9.836 1 98.38 20 GLY B CA 1
ATOM 907 C C . GLY B 1 20 ? 8.586 8.016 8.391 1 98.38 20 GLY B C 1
ATOM 908 O O . GLY B 1 20 ? 7.902 8.852 7.789 1 98.38 20 GLY B O 1
ATOM 909 N N . SER B 1 21 ? 9.141 6.969 7.738 1 98.06 21 SER B N 1
ATOM 910 C CA . SER B 1 21 ? 8.898 6.578 6.355 1 98.06 21 SER B CA 1
ATOM 911 C C . SER B 1 21 ? 8.523 5.102 6.254 1 98.06 21 SER B C 1
ATOM 913 O O . SER B 1 21 ? 8.695 4.348 7.215 1 98.06 21 SER B O 1
ATOM 915 N N . PRO B 1 22 ? 7.965 4.734 5.125 1 97.44 22 PRO B N 1
ATOM 916 C CA . PRO B 1 22 ? 7.66 3.312 4.953 1 97.44 22 PRO B CA 1
ATOM 917 C C . PRO B 1 22 ? 8.883 2.42 5.164 1 97.44 22 PRO B C 1
ATOM 919 O O . PRO B 1 22 ? 8.758 1.316 5.703 1 97.44 22 PRO B O 1
ATOM 922 N N . ALA B 1 23 ? 10.023 2.9 4.859 1 97.06 23 ALA B N 1
ATOM 923 C CA . ALA B 1 23 ? 11.25 2.119 4.98 1 97.06 23 ALA B CA 1
ATOM 924 C C . ALA B 1 23 ? 11.781 2.15 6.41 1 97.06 23 ALA B C 1
ATOM 926 O O . ALA B 1 23 ? 12.555 1.28 6.812 1 97.06 23 ALA B O 1
ATOM 927 N N . ALA B 1 24 ? 11.406 3.176 7.125 1 97.81 24 ALA B N 1
ATOM 928 C CA . ALA B 1 24 ? 11.906 3.361 8.484 1 97.81 24 ALA B CA 1
ATOM 929 C C . ALA B 1 24 ? 10.844 3.992 9.375 1 97.81 24 ALA B C 1
ATOM 931 O O . ALA B 1 24 ? 11.023 5.113 9.867 1 97.81 24 ALA B O 1
ATOM 932 N N . PRO B 1 25 ? 9.75 3.25 9.672 1 98.38 25 PRO B N 1
ATOM 933 C CA . PRO B 1 25 ? 8.734 3.797 10.578 1 98.38 25 PRO B CA 1
ATOM 934 C C . PRO B 1 25 ? 9.266 4.016 11.992 1 98.38 25 PRO B C 1
ATOM 936 O O . PRO B 1 25 ? 10.055 3.213 12.484 1 98.38 25 PRO B O 1
ATOM 939 N N . ARG B 1 26 ? 8.828 5.066 12.641 1 98.44 26 ARG B N 1
ATOM 940 C CA . ARG B 1 26 ? 9.398 5.434 13.93 1 98.44 26 ARG B CA 1
ATOM 941 C C . ARG B 1 26 ? 8.398 5.203 15.055 1 98.44 26 ARG B C 1
ATOM 943 O O . ARG B 1 26 ? 8.609 5.648 16.188 1 98.44 26 ARG B O 1
ATOM 950 N N . CYS B 1 27 ? 7.312 4.562 14.836 1 98.06 27 CYS B N 1
ATOM 951 C CA . CYS B 1 27 ? 6.305 4.168 15.812 1 98.06 27 CYS B CA 1
ATOM 952 C C . CYS B 1 27 ? 5.531 2.945 15.336 1 98.06 27 CYS B C 1
ATOM 954 O O . CYS B 1 27 ? 5.387 2.729 14.125 1 98.06 27 CYS B O 1
ATOM 956 N N . GLY B 1 28 ? 5.082 2.158 16.281 1 97.75 28 GLY B N 1
ATOM 957 C CA . GLY B 1 28 ? 4.363 0.939 15.945 1 97.75 28 GLY B CA 1
ATOM 958 C C . GLY B 1 28 ? 3.102 1.19 15.141 1 97.75 28 GLY B C 1
ATOM 959 O O . GLY B 1 28 ? 2.754 0.404 14.258 1 97.75 28 GLY B O 1
ATOM 960 N N . PHE B 1 29 ? 2.416 2.268 15.406 1 98 29 PHE B N 1
ATOM 961 C CA . PHE B 1 29 ? 1.2 2.58 14.672 1 98 29 PHE B CA 1
ATOM 962 C C . PHE B 1 29 ? 1.521 2.906 13.211 1 98 29 PHE B C 1
ATOM 964 O O . PHE B 1 29 ? 0.798 2.494 12.305 1 98 29 PHE B O 1
ATOM 971 N N . SER B 1 30 ? 2.576 3.654 12.977 1 98.56 30 SER B N 1
ATOM 972 C CA . SER B 1 30 ? 2.998 3.959 11.617 1 98.56 30 SER B CA 1
ATOM 973 C C . SER B 1 30 ? 3.436 2.699 10.875 1 98.56 30 SER B C 1
ATOM 975 O O . SER B 1 30 ? 3.133 2.531 9.688 1 98.56 30 SER B O 1
ATOM 977 N N . ARG B 1 31 ? 4.125 1.848 11.617 1 98.06 31 ARG B N 1
ATOM 978 C CA . ARG B 1 31 ? 4.5 0.577 11.008 1 98.06 31 ARG B CA 1
ATO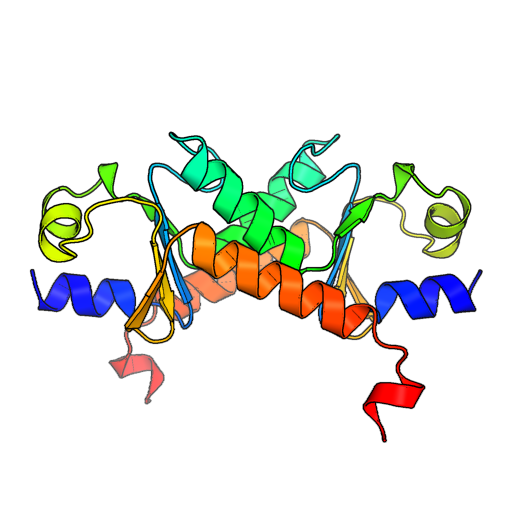M 979 C C . ARG B 1 31 ? 3.266 -0.224 10.602 1 98.06 31 ARG B C 1
ATOM 981 O O . ARG B 1 31 ? 3.188 -0.73 9.484 1 98.06 31 ARG B O 1
ATOM 988 N N . LYS B 1 32 ? 2.312 -0.264 11.508 1 98.06 32 LYS B N 1
ATOM 989 C CA . LYS B 1 32 ? 1.126 -1.09 11.305 1 98.06 32 LYS B CA 1
ATOM 990 C C . LYS B 1 32 ? 0.281 -0.562 10.148 1 98.06 32 LYS B C 1
ATOM 992 O O . LYS B 1 32 ? -0.27 -1.343 9.367 1 98.06 32 LYS B O 1
ATOM 997 N N . ILE B 1 33 ? 0.158 0.713 9.984 1 98.12 33 ILE B N 1
ATOM 998 C CA . ILE B 1 33 ? -0.692 1.24 8.922 1 98.12 33 ILE B CA 1
ATOM 999 C C . ILE B 1 33 ? -0.053 0.962 7.566 1 98.12 33 ILE B C 1
ATOM 1001 O O . ILE B 1 33 ? -0.754 0.707 6.582 1 98.12 33 ILE B O 1
ATOM 1005 N N . CYS B 1 34 ? 1.294 0.961 7.469 1 97.62 34 CYS B N 1
ATOM 1006 C CA 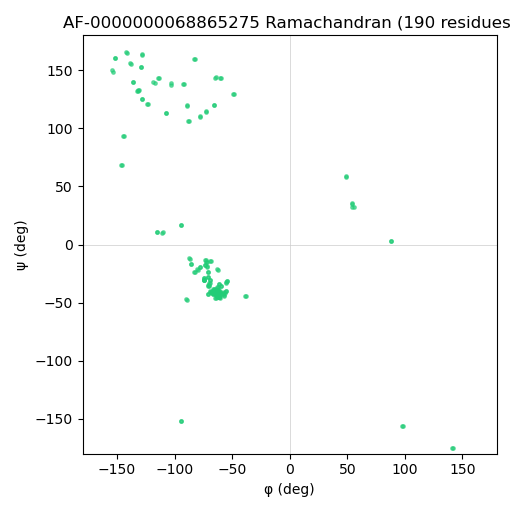. CYS B 1 34 ? 1.979 0.592 6.234 1 97.62 34 CYS B CA 1
ATOM 1007 C C . CYS B 1 34 ? 1.691 -0.858 5.863 1 97.62 34 CYS B C 1
ATOM 1009 O O . CYS B 1 34 ? 1.423 -1.165 4.703 1 97.62 34 CYS B O 1
ATOM 1011 N N . GLU B 1 35 ? 1.776 -1.738 6.891 1 97.56 35 GLU B N 1
ATOM 1012 C CA . GLU B 1 35 ? 1.452 -3.143 6.66 1 97.56 35 GLU B CA 1
ATOM 1013 C C . GLU B 1 35 ? 0.039 -3.299 6.105 1 97.56 35 GLU B C 1
ATOM 1015 O O . GLU B 1 35 ? -0.178 -4.043 5.145 1 97.56 35 GLU B O 1
ATOM 1020 N N . LEU B 1 36 ? -0.883 -2.566 6.691 1 96.38 36 LEU B N 1
ATOM 1021 C CA . LEU B 1 36 ? -2.285 -2.672 6.301 1 96.38 36 LEU B CA 1
ATOM 1022 C C . LEU B 1 36 ? -2.492 -2.158 4.883 1 96.38 36 LEU B C 1
ATOM 1024 O O . LEU B 1 36 ? -3.293 -2.717 4.129 1 96.38 36 LEU B O 1
ATOM 1028 N N . LEU B 1 37 ? -1.872 -1.127 4.52 1 95.19 37 LEU B N 1
ATOM 1029 C CA . LEU B 1 37 ? -1.988 -0.592 3.166 1 95.19 37 LEU B CA 1
ATOM 1030 C C . LEU B 1 37 ? -1.472 -1.594 2.141 1 95.19 37 LEU B C 1
ATOM 1032 O O . LEU B 1 37 ? -2.035 -1.719 1.05 1 95.19 37 LEU B O 1
ATOM 1036 N N . THR B 1 38 ? -0.397 -2.332 2.514 1 95.44 38 THR B N 1
ATOM 1037 C CA . THR B 1 38 ? 0.111 -3.385 1.641 1 95.44 38 THR B CA 1
ATOM 1038 C C . THR B 1 38 ? -0.869 -4.555 1.576 1 95.44 38 THR B C 1
ATOM 1040 O O . THR B 1 38 ? -1.008 -5.195 0.534 1 95.44 38 THR B O 1
ATOM 1043 N N . GLU B 1 39 ? -1.615 -4.789 2.672 1 93.75 39 GLU B N 1
ATOM 1044 C CA . GLU B 1 39 ? -2.604 -5.863 2.723 1 93.75 39 GLU B CA 1
ATOM 1045 C C . GLU B 1 39 ? -3.711 -5.641 1.698 1 93.75 39 GLU B C 1
ATOM 1047 O O . GLU B 1 39 ? -4.332 -6.598 1.229 1 93.75 39 GLU B O 1
ATOM 1052 N N . GLN B 1 40 ? -3.891 -4.441 1.265 1 90.56 40 GLN B N 1
ATOM 1053 C CA . GLN B 1 40 ? -4.906 -4.125 0.265 1 90.56 40 GLN B CA 1
ATOM 1054 C C . GLN B 1 40 ? -4.543 -4.715 -1.094 1 90.56 40 GLN B C 1
ATOM 1056 O O . GLN B 1 40 ? -5.387 -4.801 -1.987 1 90.56 40 GLN B O 1
ATOM 1061 N N . LYS B 1 41 ? -3.285 -5.141 -1.216 1 93.31 41 LYS B N 1
ATOM 1062 C CA . LYS B 1 41 ? -2.84 -5.781 -2.449 1 93.31 41 LYS B CA 1
ATOM 1063 C C . LYS B 1 41 ? -2.943 -7.301 -2.344 1 93.31 41 LYS B C 1
ATOM 1065 O O . LYS B 1 41 ? -2.221 -8.023 -3.029 1 93.31 41 LYS B O 1
ATOM 1070 N N . ALA B 1 42 ? -3.693 -7.758 -1.384 1 93.06 42 ALA B N 1
ATOM 1071 C CA . ALA B 1 42 ? -4.016 -9.172 -1.2 1 93.06 42 ALA B CA 1
ATOM 1072 C C . ALA B 1 42 ? -2.76 -10.031 -1.27 1 93.06 42 ALA B C 1
ATOM 1074 O O . ALA B 1 42 ? -2.658 -10.93 -2.115 1 93.06 42 ALA B O 1
ATOM 1075 N N . PRO B 1 43 ? -1.814 -9.789 -0.431 1 96.81 43 PRO B N 1
ATOM 1076 C CA . PRO B 1 43 ? -0.561 -10.547 -0.458 1 96.81 43 PRO B CA 1
ATOM 1077 C C . PRO B 1 43 ? -0.771 -12.039 -0.232 1 96.81 43 PRO B C 1
ATOM 1079 O O . PRO B 1 43 ? -1.674 -12.438 0.51 1 96.81 43 PRO B O 1
ATOM 1082 N N . PHE B 1 44 ? 0.02 -12.82 -0.921 1 98 44 PHE B N 1
ATOM 1083 C CA . PHE B 1 44 ? 0.076 -14.266 -0.796 1 98 44 PHE B CA 1
ATOM 1084 C C . PHE B 1 44 ? 1.509 -14.742 -0.582 1 98 44 PHE B C 1
ATOM 1086 O O . PHE B 1 44 ? 2.4 -14.406 -1.366 1 98 44 PHE B O 1
ATOM 1093 N N . ASP B 1 45 ? 1.717 -15.484 0.476 1 98.62 45 ASP B N 1
ATOM 1094 C CA . ASP B 1 45 ? 3.045 -16.016 0.771 1 98.62 45 ASP B CA 1
ATOM 1095 C C . ASP B 1 45 ? 3.363 -17.219 -0.11 1 98.62 45 ASP B C 1
ATOM 1097 O O . ASP B 1 45 ? 2.875 -18.328 0.141 1 98.62 45 ASP B O 1
ATOM 1101 N N . ILE B 1 46 ? 4.289 -17.031 -1.03 1 98.44 46 ILE B N 1
ATOM 1102 C CA . ILE B 1 46 ? 4.598 -18.062 -2.018 1 98.44 46 ILE B CA 1
ATOM 1103 C C . ILE B 1 46 ? 5.32 -19.234 -1.343 1 98.44 46 ILE B C 1
ATOM 1105 O O . ILE B 1 46 ? 5.332 -20.344 -1.863 1 98.44 46 ILE B O 1
ATOM 1109 N N . LEU B 1 47 ? 5.961 -19 -0.21 1 98.19 47 LEU B N 1
ATOM 1110 C CA . LEU B 1 47 ? 6.684 -20.031 0.515 1 98.19 47 LEU B CA 1
ATOM 1111 C C . LEU B 1 47 ? 5.715 -20.984 1.203 1 98.19 47 LEU B C 1
ATOM 1113 O O . LEU B 1 47 ? 6.098 -22.094 1.588 1 98.19 47 LEU B O 1
ATOM 1117 N N . ALA B 1 48 ? 4.469 -20.609 1.375 1 97.5 48 ALA B N 1
ATOM 1118 C CA . ALA B 1 48 ? 3.502 -21.375 2.156 1 97.5 48 ALA B CA 1
ATOM 1119 C C . ALA B 1 48 ? 2.803 -22.422 1.29 1 97.5 48 ALA B C 1
ATOM 1121 O O . ALA B 1 48 ? 2.094 -23.297 1.805 1 97.5 48 ALA B O 1
ATOM 1122 N N . ASP B 1 49 ? 2.941 -22.375 -0.049 1 97.56 49 ASP B N 1
ATOM 1123 C CA . ASP B 1 49 ? 2.211 -23.25 -0.957 1 97.56 49 ASP B CA 1
ATOM 1124 C C . ASP B 1 49 ? 3.062 -23.625 -2.166 1 97.56 49 ASP B C 1
ATOM 1126 O O . ASP B 1 49 ? 3.029 -22.938 -3.191 1 97.56 49 ASP B O 1
ATOM 1130 N N . GLU B 1 50 ? 3.736 -24.75 -2.061 1 97 50 GLU B N 1
ATOM 1131 C CA . GLU B 1 50 ? 4.66 -25.203 -3.098 1 97 50 GLU B CA 1
ATOM 1132 C C . GLU B 1 50 ? 3.934 -25.438 -4.422 1 97 50 GLU B C 1
ATOM 1134 O O . GLU B 1 50 ? 4.504 -25.219 -5.492 1 97 50 GLU B O 1
ATOM 1139 N N . GLU B 1 51 ? 2.77 -25.859 -4.379 1 97.25 51 GLU B N 1
ATOM 1140 C CA . GLU B 1 51 ? 1.991 -26.094 -5.594 1 97.25 51 GLU B CA 1
ATOM 1141 C C . GLU B 1 51 ? 1.737 -24.797 -6.352 1 97.25 51 GLU B C 1
ATOM 1143 O O . GLU B 1 51 ? 1.9 -24.734 -7.57 1 97.25 51 GLU B O 1
ATOM 1148 N N . VAL B 1 52 ? 1.337 -23.797 -5.625 1 97.62 52 VAL B N 1
ATOM 1149 C CA . VAL B 1 52 ? 1.094 -22.5 -6.238 1 97.62 52 VAL B CA 1
ATOM 1150 C C . VAL B 1 52 ? 2.402 -21.938 -6.789 1 97.62 52 VAL B C 1
ATOM 1152 O O . VAL B 1 52 ? 2.434 -21.391 -7.895 1 97.62 52 VAL B O 1
ATOM 1155 N N . ARG B 1 53 ? 3.525 -22.062 -6 1 97.75 53 ARG B N 1
ATOM 1156 C CA . ARG B 1 53 ? 4.832 -21.578 -6.43 1 97.75 53 ARG B CA 1
ATOM 1157 C C . ARG B 1 53 ? 5.238 -22.203 -7.762 1 97.75 53 ARG B C 1
ATOM 1159 O O . ARG B 1 53 ? 5.672 -21.516 -8.68 1 97.75 53 ARG B O 1
ATOM 1166 N N . GLN B 1 54 ? 4.992 -23.469 -7.938 1 96.94 54 GLN B N 1
ATOM 1167 C CA . GLN B 1 54 ? 5.332 -24.188 -9.164 1 96.94 54 GLN B CA 1
ATOM 1168 C C . GLN B 1 54 ? 4.371 -23.828 -10.297 1 96.94 54 GLN B C 1
ATOM 1170 O O . GLN B 1 54 ? 4.773 -23.734 -11.453 1 96.94 54 GLN B O 1
ATOM 1175 N N . GLY B 1 55 ? 3.197 -23.531 -9.938 1 97.56 55 GLY B N 1
ATOM 1176 C CA . GLY B 1 55 ? 2.16 -23.25 -10.914 1 97.56 55 GLY B CA 1
ATOM 1177 C C . GLY B 1 55 ? 2.303 -21.891 -11.57 1 97.56 55 GLY B C 1
ATOM 1178 O O . GLY B 1 55 ? 1.912 -21.703 -12.719 1 97.56 55 GLY B O 1
ATOM 1179 N N . LEU B 1 56 ? 2.885 -20.969 -10.844 1 97.38 56 LEU B N 1
ATOM 1180 C CA . LEU B 1 56 ? 3.008 -19.609 -11.367 1 97.38 56 LEU B CA 1
ATOM 1181 C C . LEU B 1 56 ? 4.258 -19.469 -12.234 1 97.38 56 LEU B C 1
ATOM 1183 O O . LEU B 1 56 ? 4.387 -18.516 -13 1 97.38 56 LEU B O 1
ATOM 1187 N N . LYS B 1 57 ? 5.211 -20.375 -12.148 1 95.69 57 LYS B N 1
ATOM 1188 C CA . LYS B 1 57 ? 6.352 -20.562 -13.039 1 95.69 57 LYS B CA 1
ATOM 1189 C C . LYS B 1 57 ? 7.164 -19.266 -13.156 1 95.69 57 LYS B C 1
ATOM 1191 O O . LYS B 1 57 ? 7.598 -18.891 -14.25 1 95.69 57 LYS B O 1
ATOM 1196 N N . GLN B 1 58 ? 7.18 -18.5 -12.07 1 97.31 58 GLN B N 1
ATOM 1197 C CA . GLN B 1 58 ? 8.039 -17.312 -12.031 1 97.31 58 GLN B CA 1
ATOM 1198 C C . GLN B 1 58 ? 9.398 -17.641 -11.422 1 97.31 58 GLN B C 1
ATOM 1200 O O . GLN B 1 58 ? 9.484 -18.422 -10.461 1 97.31 58 GLN B O 1
ATOM 1205 N N . PRO B 1 59 ? 10.398 -17.141 -11.984 1 96.69 59 PRO B N 1
ATOM 1206 C CA . PRO B 1 59 ? 11.742 -17.484 -11.508 1 96.69 59 PRO B CA 1
ATOM 1207 C C . PRO B 1 59 ? 12.094 -16.797 -10.188 1 96.69 59 PRO B C 1
ATOM 1209 O O . PRO B 1 59 ? 12.953 -17.281 -9.445 1 96.69 59 PRO B O 1
ATOM 1212 N N . THR B 1 60 ? 11.562 -15.641 -9.945 1 97.88 60 THR B N 1
ATOM 1213 C CA . THR B 1 60 ? 11.883 -14.867 -8.75 1 97.88 60 THR B CA 1
ATOM 1214 C C . THR B 1 60 ? 10.625 -14.242 -8.156 1 97.88 60 THR B C 1
ATOM 1216 O O . THR B 1 60 ? 9.602 -14.133 -8.836 1 97.88 60 THR B O 1
ATOM 1219 N N . TYR B 1 61 ? 10.766 -14.016 -6.918 1 98.5 61 TYR B N 1
ATOM 1220 C CA . TYR B 1 61 ? 9.742 -13.305 -6.152 1 98.5 61 TYR B CA 1
ATOM 1221 C C . TYR B 1 61 ? 10.352 -12.156 -5.359 1 98.5 61 TYR B C 1
ATOM 1223 O O . TYR B 1 61 ? 11.531 -12.195 -5.012 1 98.5 61 TYR B O 1
ATOM 1231 N N . PRO B 1 62 ? 9.508 -11.227 -5.164 1 98.69 62 PRO B N 1
ATOM 1232 C CA . PRO B 1 62 ? 8.055 -11.07 -5.312 1 98.69 62 PRO B CA 1
ATOM 1233 C C . PRO B 1 62 ? 7.641 -10.727 -6.742 1 98.69 62 PRO B C 1
ATOM 1235 O O . PRO B 1 62 ? 8.477 -10.305 -7.547 1 98.69 62 PRO B O 1
ATOM 1238 N N . GLN B 1 63 ? 6.344 -10.969 -7.078 1 98.88 63 GLN B N 1
ATOM 1239 C CA . GLN B 1 63 ? 5.723 -10.594 -8.344 1 98.88 63 GLN B CA 1
ATOM 1240 C C . GLN B 1 63 ? 4.34 -9.992 -8.117 1 98.88 63 GLN B C 1
ATOM 1242 O O . GLN B 1 63 ? 3.562 -10.484 -7.297 1 98.88 63 GLN B O 1
ATOM 1247 N N . LEU B 1 64 ? 4.035 -8.984 -8.844 1 98.38 64 LEU B N 1
ATOM 1248 C CA . LEU B 1 64 ? 2.738 -8.312 -8.781 1 98.38 64 LEU B CA 1
ATOM 1249 C C . LEU B 1 64 ? 1.864 -8.719 -9.969 1 98.38 64 LEU B C 1
ATOM 1251 O O . LEU B 1 64 ? 2.344 -8.789 -11.102 1 98.38 64 LEU B O 1
ATOM 1255 N N . TYR B 1 65 ? 0.637 -8.938 -9.711 1 98 65 TYR B N 1
ATOM 1256 C CA . TYR B 1 65 ? -0.389 -9.203 -10.711 1 98 65 TYR B CA 1
ATOM 1257 C C . TYR B 1 65 ? -1.475 -8.141 -10.68 1 98 65 TYR B C 1
ATOM 1259 O O . TYR B 1 65 ? -1.88 -7.691 -9.602 1 98 65 TYR B O 1
ATOM 1267 N N . ALA B 1 66 ? -1.944 -7.723 -11.828 1 97.25 66 ALA B N 1
ATOM 1268 C CA . ALA B 1 66 ? -3.088 -6.828 -11.984 1 97.25 66 ALA B CA 1
ATOM 1269 C C . ALA B 1 66 ? -4.156 -7.453 -12.875 1 97.25 66 ALA B C 1
ATOM 1271 O O . ALA B 1 66 ? -3.869 -7.852 -14.008 1 97.25 66 ALA B O 1
ATOM 1272 N N . ASP B 1 67 ? -5.32 -7.594 -12.312 1 96.19 67 ASP B N 1
ATOM 1273 C CA . ASP B 1 67 ? -6.445 -8.188 -13.031 1 96.19 67 ASP B CA 1
ATOM 1274 C C . ASP B 1 67 ? -6.074 -9.562 -13.594 1 96.19 67 ASP B C 1
ATOM 1276 O O . ASP B 1 67 ? -6.312 -9.836 -14.773 1 96.19 67 ASP B O 1
ATOM 1280 N N . GLY B 1 68 ? -5.273 -10.211 -12.82 1 97.06 68 GLY B N 1
ATOM 1281 C CA . GLY B 1 68 ? -4.953 -11.594 -13.133 1 97.06 68 GLY B CA 1
ATOM 1282 C C . GLY B 1 68 ? -3.768 -11.734 -14.07 1 97.06 68 GLY B C 1
ATOM 1283 O O . GLY B 1 68 ? -3.416 -12.852 -14.461 1 97.06 68 GLY B O 1
ATOM 1284 N N . LYS B 1 69 ? -3.182 -10.625 -14.391 1 97.81 69 LYS B N 1
ATOM 1285 C CA . LYS B 1 69 ? -2.057 -10.648 -15.32 1 97.81 69 LYS B CA 1
ATOM 1286 C C . LYS B 1 69 ? -0.763 -10.227 -14.633 1 97.81 69 LYS B C 1
ATOM 1288 O O . LYS B 1 69 ? -0.76 -9.297 -13.82 1 97.81 69 LYS B O 1
ATOM 1293 N N . LEU B 1 70 ? 0.304 -10.852 -15.008 1 98.19 70 LEU B N 1
ATOM 1294 C CA . LEU B 1 70 ? 1.607 -10.539 -14.43 1 98.19 70 LEU B CA 1
ATOM 1295 C C . LEU B 1 70 ? 2.041 -9.125 -14.812 1 98.19 70 LEU B C 1
ATOM 1297 O O . LEU B 1 70 ? 2.117 -8.789 -15.992 1 98.19 70 LEU B O 1
ATOM 1301 N N . LEU B 1 71 ? 2.234 -8.352 -13.82 1 97.5 71 LEU B N 1
ATOM 1302 C CA . LEU B 1 71 ? 2.801 -7.023 -14.031 1 97.5 71 LEU B CA 1
ATOM 1303 C C . LEU B 1 71 ? 4.324 -7.062 -13.969 1 97.5 71 LEU B C 1
ATOM 1305 O O . LEU B 1 71 ? 5 -6.531 -14.852 1 97.5 71 LEU B O 1
ATOM 1309 N N . GLY B 1 72 ? 4.84 -7.77 -12.852 1 97.75 72 GLY B N 1
ATOM 1310 C CA . GLY B 1 72 ? 6.281 -7.898 -12.719 1 97.75 72 GLY B CA 1
ATOM 1311 C C . GLY B 1 72 ? 6.762 -7.777 -11.281 1 97.75 72 GLY B C 1
ATOM 1312 O O . GLY B 1 72 ? 5.953 -7.711 -10.352 1 97.75 72 GLY B O 1
ATOM 1313 N N . GLY B 1 73 ? 8.102 -7.793 -11.156 1 97.44 73 GLY B N 1
ATOM 1314 C CA . GLY B 1 73 ? 8.727 -7.773 -9.844 1 97.44 73 GLY B CA 1
ATOM 1315 C C . GLY B 1 73 ? 9.094 -6.379 -9.383 1 97.44 73 GLY B C 1
ATOM 1316 O O . GLY B 1 73 ? 8.445 -5.402 -9.75 1 97.44 73 GLY B O 1
ATOM 1317 N N . LEU B 1 74 ? 10.094 -6.363 -8.578 1 97.62 74 LEU B N 1
ATOM 1318 C CA . LEU B 1 74 ? 10.523 -5.141 -7.91 1 97.62 74 LEU B CA 1
ATOM 1319 C C . LEU B 1 74 ? 10.875 -4.055 -8.922 1 97.62 74 LEU B C 1
ATOM 1321 O O . LEU B 1 74 ? 10.508 -2.891 -8.734 1 97.62 74 LEU B O 1
ATOM 1325 N N . ASP B 1 75 ? 11.57 -4.391 -10.016 1 96.31 75 ASP B N 1
ATOM 1326 C CA . ASP B 1 75 ? 12.047 -3.404 -10.984 1 96.31 75 ASP B CA 1
ATOM 1327 C C . ASP B 1 75 ? 10.875 -2.66 -11.625 1 96.31 75 ASP B C 1
ATOM 1329 O O . ASP B 1 75 ? 10.938 -1.443 -11.82 1 96.31 75 ASP B O 1
ATOM 1333 N N . ILE B 1 76 ? 9.812 -3.307 -11.961 1 95.56 76 ILE B N 1
ATOM 1334 C CA . ILE B 1 76 ? 8.664 -2.672 -12.602 1 95.56 76 ILE B CA 1
ATOM 1335 C C . ILE B 1 76 ? 7.941 -1.781 -11.594 1 95.56 76 ILE B C 1
ATOM 1337 O O . ILE B 1 76 ? 7.516 -0.673 -11.93 1 95.56 76 ILE B O 1
ATOM 1341 N N . VAL B 1 77 ? 7.773 -2.246 -10.391 1 95.25 77 VAL B N 1
ATOM 1342 C CA . VAL B 1 77 ? 7.09 -1.477 -9.359 1 95.25 77 VAL B CA 1
ATOM 1343 C C . VAL B 1 77 ? 7.867 -0.196 -9.062 1 95.25 77 VAL B C 1
ATOM 1345 O O . VAL B 1 77 ? 7.277 0.868 -8.875 1 95.25 77 VAL B O 1
ATOM 1348 N N . ARG B 1 78 ? 9.141 -0.292 -9.07 1 95.56 78 ARG B N 1
ATOM 1349 C CA . ARG B 1 78 ? 9.992 0.879 -8.883 1 95.56 78 ARG B CA 1
ATOM 1350 C C . ARG B 1 78 ? 9.766 1.904 -9.992 1 95.56 78 ARG B C 1
ATOM 1352 O O . ARG B 1 78 ? 9.68 3.105 -9.727 1 95.56 78 ARG B O 1
ATOM 1359 N N . GLU B 1 79 ? 9.719 1.438 -11.203 1 94.69 79 GLU B N 1
ATOM 1360 C CA . GLU B 1 79 ? 9.477 2.32 -12.344 1 94.69 79 GLU B CA 1
ATOM 1361 C C . GLU B 1 79 ? 8.133 3.021 -12.227 1 94.69 79 GLU B C 1
ATOM 1363 O O . GLU B 1 79 ? 8.023 4.227 -12.469 1 94.69 79 GLU B O 1
ATOM 1368 N N . LEU B 1 80 ? 7.121 2.332 -11.812 1 88.81 80 LEU B N 1
ATOM 1369 C CA . LEU B 1 80 ? 5.789 2.898 -11.633 1 88.81 80 LEU B CA 1
ATOM 1370 C C . LEU B 1 80 ? 5.785 3.943 -10.523 1 88.81 80 LEU B C 1
ATOM 1372 O O . LEU B 1 80 ? 5.145 4.988 -10.656 1 88.81 80 LEU B O 1
ATOM 1376 N N . ALA B 1 81 ? 6.504 3.643 -9.469 1 88.81 81 ALA B N 1
ATOM 1377 C CA . ALA B 1 81 ? 6.602 4.578 -8.352 1 88.81 81 ALA B CA 1
ATOM 1378 C C . ALA B 1 81 ? 7.285 5.875 -8.781 1 88.81 81 ALA B C 1
ATOM 1380 O O . ALA B 1 81 ? 6.867 6.965 -8.391 1 88.81 81 ALA B O 1
ATOM 1381 N N . GLU B 1 82 ? 8.305 5.715 -9.508 1 90 82 GLU B N 1
ATOM 1382 C CA . GLU B 1 82 ? 9.031 6.875 -10.016 1 90 82 GLU B CA 1
ATOM 1383 C C . GLU B 1 82 ? 8.164 7.711 -10.945 1 90 82 GLU B C 1
ATOM 1385 O O . GLU B 1 82 ? 8.219 8.945 -10.914 1 90 82 GLU B O 1
ATOM 1390 N N . GLU B 1 83 ? 7.391 7.051 -11.75 1 86.44 83 GLU B N 1
ATOM 1391 C CA . GLU B 1 83 ? 6.473 7.75 -12.641 1 86.44 83 GLU B CA 1
ATOM 1392 C C . GLU B 1 83 ? 5.426 8.539 -11.859 1 86.44 83 GLU B C 1
ATOM 1394 O O . GLU B 1 83 ? 5.125 9.688 -12.188 1 86.44 83 GLU B O 1
ATOM 1399 N N . ASP B 1 84 ? 4.871 7.918 -10.828 1 82.19 84 ASP B N 1
ATOM 1400 C CA . ASP B 1 84 ? 3.875 8.578 -9.984 1 82.19 84 ASP B CA 1
ATOM 1401 C C . ASP B 1 84 ? 4.457 9.82 -9.32 1 82.19 84 ASP B C 1
ATOM 1403 O O . ASP B 1 84 ? 3.789 10.852 -9.227 1 82.19 84 ASP B O 1
ATOM 1407 N N . GLU B 1 85 ? 5.699 9.719 -8.875 1 80.31 85 GLU B N 1
ATOM 1408 C CA . GLU B 1 85 ? 6.379 10.844 -8.242 1 80.31 85 GLU B CA 1
ATOM 1409 C C . GLU B 1 85 ? 6.605 11.977 -9.227 1 80.31 85 GLU B C 1
ATOM 1411 O O . GLU B 1 85 ? 6.473 13.156 -8.875 1 80.31 85 GLU B O 1
ATOM 1416 N N . LEU B 1 86 ? 6.938 11.609 -10.391 1 74.5 86 LEU B N 1
ATOM 1417 C CA . LEU B 1 86 ? 7.152 12.586 -11.445 1 74.5 86 LEU B CA 1
ATOM 1418 C C . LEU B 1 86 ? 5.852 13.312 -11.797 1 74.5 86 LEU B C 1
ATOM 1420 O O . LEU B 1 86 ? 5.848 14.531 -11.984 1 74.5 86 LEU B O 1
ATOM 1424 N N . LEU B 1 87 ? 4.793 12.562 -11.781 1 72.56 87 LEU B N 1
ATOM 1425 C CA . LEU B 1 87 ? 3.492 13.141 -12.094 1 72.56 87 LEU B CA 1
ATOM 1426 C C . LEU B 1 87 ? 3.029 14.07 -10.977 1 72.56 87 LEU B C 1
ATOM 1428 O O . LEU B 1 87 ? 2.436 15.117 -11.242 1 72.56 87 LEU B O 1
ATOM 1432 N N . ASP B 1 88 ? 3.361 13.695 -9.805 1 72.5 88 ASP B N 1
ATOM 1433 C CA . ASP B 1 88 ? 2.988 14.508 -8.648 1 72.5 88 ASP B CA 1
ATOM 1434 C C . ASP B 1 88 ? 3.801 15.797 -8.594 1 72.5 88 ASP B C 1
ATOM 1436 O O . ASP B 1 88 ? 3.373 16.781 -7.988 1 72.5 88 ASP B O 1
ATOM 1440 N N . SER B 1 89 ? 4.957 15.695 -9.133 1 71.69 89 SER B N 1
ATOM 1441 C CA . SER B 1 89 ? 5.848 16.844 -9.109 1 71.69 89 SER B CA 1
ATOM 1442 C C . SER B 1 89 ? 5.453 17.875 -10.164 1 71.69 89 SER B C 1
ATOM 1444 O O . SER B 1 89 ? 5.891 19.031 -10.117 1 71.69 89 SER B O 1
ATOM 1446 N N . ILE B 1 90 ? 4.672 17.375 -11.133 1 67.12 90 ILE B N 1
ATOM 1447 C CA . ILE B 1 90 ? 4.258 18.297 -12.188 1 67.12 90 ILE B CA 1
ATOM 1448 C C . ILE B 1 90 ? 3.209 19.266 -11.641 1 67.12 90 ILE B C 1
ATOM 1450 O O . ILE B 1 90 ? 2.168 18.828 -11.133 1 67.12 90 ILE B O 1
ATOM 1454 N N . PRO B 1 91 ? 3.557 20.531 -11.57 1 60 91 PRO B N 1
ATOM 1455 C CA . PRO B 1 91 ? 2.611 21.531 -11.094 1 60 91 PRO B CA 1
ATOM 1456 C C . PRO B 1 91 ? 1.247 21.438 -11.773 1 60 91 PRO B C 1
ATOM 1458 O O . PRO B 1 91 ? 1.166 21.078 -12.953 1 60 91 PRO B O 1
ATOM 1461 N N . ALA B 1 92 ? 0.024 21.406 -10.906 1 56.28 92 ALA B N 1
ATOM 1462 C CA . ALA B 1 92 ? -1.36 21.344 -11.375 1 56.28 92 ALA B CA 1
ATOM 1463 C C . ALA B 1 92 ? -1.56 22.188 -12.625 1 56.28 92 ALA B C 1
ATOM 1465 O O . ALA B 1 92 ? -2.312 21.812 -13.523 1 56.28 92 ALA B O 1
ATOM 1466 N N . ALA B 1 93 ? -1.064 23.422 -12.781 1 55.62 93 ALA B N 1
ATOM 1467 C CA . ALA B 1 93 ? -1.194 24.312 -13.93 1 55.62 93 ALA B CA 1
ATOM 1468 C C . ALA B 1 93 ? -0.705 23.641 -15.211 1 55.62 93 ALA B C 1
ATOM 1470 O O . ALA B 1 93 ? -1.217 23.906 -16.297 1 55.62 93 ALA B O 1
ATOM 1471 N N . ALA B 1 94 ? 0.308 22.922 -15.234 1 56.09 94 ALA B N 1
ATOM 1472 C CA . ALA B 1 94 ? 0.888 22.25 -16.391 1 56.09 94 ALA B CA 1
ATOM 1473 C C . ALA B 1 94 ? 0.136 20.953 -16.703 1 56.09 94 ALA B C 1
ATOM 1475 O O . ALA B 1 94 ? 0.285 20.391 -17.781 1 56.09 94 ALA B O 1
ATOM 1476 N N . LYS B 1 95 ? -0.555 20.391 -15.797 1 47.75 95 LYS B N 1
ATOM 1477 C CA . LYS B 1 95 ? -1.345 19.188 -16.016 1 47.75 95 LYS B CA 1
ATOM 1478 C C . LYS B 1 95 ? -2.572 19.469 -16.875 1 47.75 95 LYS B C 1
ATOM 1480 O O . LYS B 1 95 ? -3.059 18.594 -17.578 1 47.75 95 LYS B O 1
ATOM 1485 N N . ALA B 1 96 ? -3.303 20.766 -16.766 1 44.88 96 ALA B N 1
ATOM 1486 C CA . ALA B 1 96 ? -4.445 21.234 -17.547 1 44.88 96 ALA B CA 1
ATOM 1487 C C . ALA B 1 96 ? -4.031 21.578 -18.969 1 44.88 96 ALA B C 1
ATOM 1489 O O . ALA B 1 96 ? -4.883 21.781 -19.844 1 44.88 96 ALA B O 1
ATOM 1490 N N . ALA B 1 97 ? -2.766 21.797 -19.297 1 39.28 97 ALA B N 1
ATOM 1491 C CA . ALA B 1 97 ? -2.469 22.188 -20.672 1 39.28 97 ALA B CA 1
ATOM 1492 C C . ALA B 1 97 ? -2.289 20.953 -21.562 1 39.28 97 ALA B C 1
ATOM 1494 O O . ALA B 1 97 ? -1.657 19.984 -21.156 1 39.28 97 ALA B O 1
#

Solvent-accessible surface area (backbone atoms only — not comparable to full-atom values): 10445 Å² total; per-residue (Å²): 98,66,66,58,48,52,49,58,32,47,55,35,68,34,21,32,40,23,42,43,42,75,86,52,46,70,41,70,57,28,44,49,44,44,30,50,58,37,50,71,28,52,63,38,40,43,78,81,35,65,66,55,45,61,61,66,70,60,94,67,69,26,37,33,22,46,69,49,35,83,70,38,35,57,73,52,52,50,52,53,48,52,50,52,53,53,57,54,63,47,55,70,77,64,69,78,100,96,66,64,58,48,51,49,56,32,47,54,35,67,36,21,31,40,24,41,42,43,76,87,53,47,71,40,72,58,30,43,48,43,42,31,50,57,37,49,71,28,50,63,39,40,42,79,80,34,66,65,54,45,63,62,64,70,59,94,66,69,26,36,34,22,47,71,50,34,82,70,38,35,57,72,53,53,50,53,52,49,52,49,53,51,52,56,54,65,48,55,72,77,65,69,78,103

Nearest PDB structures (foldseek):
  8ptk-assembly1_T  TM=1.498E-01  e=5.819E+00  Sus scrofa
  8ptk-assembly1_T  TM=1.498E-01  e=5.819E+00  Sus scrofa

Radius of gyration: 17.99 Å; Cα contacts (8 Å, |Δi|>4): 301; chains: 2; bounding box: 42×53×39 Å